Protein AF-0000000084535378 (afdb_homodimer)

Organism: NCBI:txid1434108

Nearest PDB structures (foldseek):
  8cqt-assembly1_A  TM=9.181E-01  e=1.316E-16  Bacteroides thetaiotaomicron
  5hei-assembly3_E  TM=9.404E-01  e=6.488E-15  Priestia megaterium
  3kwk-assembly1_A-2  TM=9.217E-01  e=1.694E-14  Bacteroides thetaiotaomicron VPI-5482
  3m5k-assembly1_B  TM=9.214E-01  e=1.182E-14  Parabacteroides distasonis ATCC 8503
  3of4-assembly2_C-2  TM=9.192E-01  e=1.822E-12  Idiomarina loihiensis

Radius of gyration: 19.06 Å; Cα contacts (8 Å, |Δi|>4): 695; chains: 2; bounding box: 39×54×43 Å

Structure (mmCIF, N/CA/C/O backbone):
data_AF-0000000084535378-model_v1
#
loop_
_entity.id
_entity.type
_entity.pdbx_description
1 polymer 'Nitroreductase family protein'
#
loop_
_atom_site.group_PDB
_atom_site.id
_atom_site.type_symbol
_atom_site.label_atom_id
_atom_site.label_alt_id
_atom_site.label_comp_id
_atom_site.label_asym_id
_atom_site.label_entity_id
_atom_site.label_seq_id
_atom_site.pdbx_PDB_ins_code
_atom_site.Cartn_x
_atom_site.Cartn_y
_atom_site.Cartn_z
_atom_site.occupancy
_atom_site.B_iso_or_equiv
_atom_site.auth_seq_id
_atom_site.auth_comp_id
_atom_site.auth_asym_id
_atom_site.auth_atom_id
_atom_site.pdbx_PDB_model_num
ATOM 1 N N . MET A 1 1 ? 3.012 -7.449 19.5 1 83.5 1 MET A N 1
ATOM 2 C CA . MET A 1 1 ? 1.982 -7.605 18.469 1 83.5 1 MET A CA 1
ATOM 3 C C . MET A 1 1 ? 2.607 -7.836 17.094 1 83.5 1 MET A C 1
ATOM 5 O O . MET A 1 1 ? 3.6 -7.191 16.75 1 83.5 1 MET A O 1
ATOM 9 N N . GLY A 1 2 ? 2.086 -8.914 16.406 1 93.88 2 GLY A N 1
ATOM 10 C CA . GLY A 1 2 ? 2.592 -9.195 15.07 1 93.88 2 GLY A CA 1
ATOM 11 C C . GLY A 1 2 ? 1.925 -8.359 13.992 1 93.88 2 GLY A C 1
ATOM 12 O O . GLY A 1 2 ? 1.043 -7.551 14.281 1 93.88 2 GLY A O 1
ATOM 13 N N . VAL A 1 3 ? 2.414 -8.43 12.789 1 97.31 3 VAL A N 1
ATOM 14 C CA . VAL A 1 3 ? 1.906 -7.676 11.648 1 97.31 3 VAL A CA 1
ATOM 15 C C . VAL A 1 3 ? 0.412 -7.941 11.484 1 97.31 3 VAL A C 1
ATOM 17 O O . VAL A 1 3 ? -0.372 -7.008 11.297 1 97.31 3 VAL A O 1
ATOM 20 N N . PHE A 1 4 ? -0.001 -9.148 11.609 1 97.75 4 PHE A N 1
ATOM 21 C CA . PHE A 1 4 ? -1.399 -9.508 11.398 1 97.75 4 PHE A CA 1
ATOM 22 C C . PHE A 1 4 ? -2.291 -8.828 12.438 1 97.75 4 PHE A C 1
ATOM 24 O O . PHE A 1 4 ? -3.389 -8.375 12.117 1 97.75 4 PHE A O 1
ATOM 31 N N . ASP A 1 5 ? -1.861 -8.836 13.695 1 97.94 5 ASP A N 1
ATOM 32 C CA . ASP A 1 5 ? -2.617 -8.148 14.734 1 97.94 5 ASP A CA 1
ATOM 33 C C . ASP A 1 5 ? -2.777 -6.664 14.414 1 97.94 5 ASP A C 1
ATOM 35 O O . ASP A 1 5 ? -3.838 -6.082 14.648 1 97.94 5 ASP A O 1
ATOM 39 N N . ILE A 1 6 ? -1.679 -6.07 13.914 1 98.56 6 ILE A N 1
ATOM 40 C CA . ILE A 1 6 ? -1.69 -4.656 13.555 1 98.56 6 ILE A CA 1
ATOM 41 C C . ILE A 1 6 ? -2.693 -4.422 12.422 1 98.56 6 ILE A C 1
ATOM 43 O O . ILE A 1 6 ? -3.473 -3.469 12.469 1 98.56 6 ILE A O 1
ATOM 47 N N . ILE A 1 7 ? -2.676 -5.281 11.422 1 98.69 7 ILE A N 1
ATOM 48 C CA . ILE A 1 7 ? -3.598 -5.211 10.297 1 98.69 7 ILE A CA 1
ATOM 49 C C . ILE A 1 7 ? -5.035 -5.352 10.789 1 98.69 7 ILE A C 1
ATOM 51 O O . ILE A 1 7 ? -5.918 -4.594 10.383 1 98.69 7 ILE A O 1
ATOM 55 N N . LYS A 1 8 ? -5.266 -6.227 11.664 1 98.25 8 LYS A N 1
ATOM 56 C CA . LYS A 1 8 ? -6.594 -6.484 12.219 1 98.25 8 LYS A CA 1
ATOM 57 C C . LYS A 1 8 ? -7.102 -5.285 13.016 1 98.25 8 LYS A C 1
ATOM 59 O O . LYS A 1 8 ? -8.297 -4.996 13.008 1 98.25 8 LYS A O 1
ATOM 64 N N . ASP A 1 9 ? -6.207 -4.625 13.664 1 98.25 9 ASP A N 1
ATOM 65 C CA . ASP A 1 9 ? -6.586 -3.555 14.578 1 98.25 9 ASP A CA 1
ATOM 66 C C . ASP A 1 9 ? -6.68 -2.217 13.844 1 98.25 9 ASP A C 1
ATOM 68 O O . ASP A 1 9 ? -7.223 -1.247 14.383 1 98.25 9 ASP A O 1
ATOM 72 N N . ARG A 1 10 ? -6.133 -2.148 12.641 1 98.75 10 ARG A N 1
ATOM 73 C CA . ARG A 1 10 ? -6.176 -0.902 11.883 1 98.75 10 ARG A CA 1
ATOM 74 C C . ARG A 1 10 ? -7.613 -0.461 11.633 1 98.75 10 ARG A C 1
ATOM 76 O O . ARG A 1 10 ? -8.461 -1.274 11.266 1 98.75 10 ARG A O 1
ATOM 83 N N . ARG A 1 11 ? -7.922 0.789 11.891 1 98.81 11 ARG A N 1
ATOM 84 C CA . ARG A 1 11 ? -9.195 1.45 11.625 1 98.81 11 ARG A CA 1
ATOM 85 C C . ARG A 1 11 ? -8.984 2.805 10.961 1 98.81 11 ARG A C 1
ATOM 87 O O . ARG A 1 11 ? -7.949 3.443 11.156 1 98.81 11 ARG A O 1
ATOM 94 N N . SER A 1 12 ? -9.977 3.146 10.18 1 98.88 12 SER A N 1
ATOM 95 C CA . SER A 1 12 ? -10.008 4.555 9.805 1 98.88 12 SER A CA 1
ATOM 96 C C . SER A 1 12 ? -10.461 5.43 10.977 1 98.88 12 SER A C 1
ATOM 98 O O . SER A 1 12 ? -11.586 5.285 11.461 1 98.88 12 SER A O 1
ATOM 100 N N . ILE A 1 13 ? -9.562 6.27 11.438 1 98.94 13 ILE A N 1
ATOM 101 C CA . ILE A 1 13 ? -9.844 7.145 12.57 1 98.94 13 ILE A CA 1
ATOM 102 C C . ILE A 1 13 ? -10.211 8.539 12.062 1 98.94 13 ILE A C 1
ATOM 104 O O . ILE A 1 13 ? -9.453 9.156 11.312 1 98.94 13 ILE A O 1
ATOM 108 N N . ARG A 1 14 ? -11.328 9.086 12.531 1 98.81 14 ARG A N 1
ATOM 109 C CA . ARG A 1 14 ? -11.812 10.359 12.016 1 98.81 14 ARG A CA 1
ATOM 110 C C . ARG A 1 14 ? -12.141 11.328 13.148 1 98.81 14 ARG A C 1
ATOM 112 O O . ARG A 1 14 ? -12.812 12.336 12.938 1 98.81 14 ARG A O 1
ATOM 119 N N . THR A 1 15 ? -11.82 10.945 14.312 1 98.81 15 THR A N 1
ATOM 120 C CA . THR A 1 15 ? -11.859 11.797 15.5 1 98.81 15 THR A CA 1
ATOM 121 C C . THR A 1 15 ? -10.531 11.734 16.25 1 98.81 15 THR A C 1
ATOM 123 O O . THR A 1 15 ? -10.094 10.656 16.656 1 98.81 15 THR A O 1
ATOM 126 N N . TYR A 1 16 ? -9.945 12.891 16.438 1 98.81 16 TYR A N 1
ATOM 127 C CA . TYR A 1 16 ? -8.625 12.961 17.062 1 98.81 16 TYR A CA 1
ATOM 128 C C . TYR A 1 16 ? -8.664 13.805 18.328 1 98.81 16 TYR A C 1
ATOM 130 O O . TYR A 1 16 ? -9.492 14.711 18.453 1 98.81 16 TYR A O 1
ATOM 138 N N . LYS A 1 17 ? -7.777 13.469 19.219 1 98.62 17 LYS A N 1
ATOM 139 C CA . LYS A 1 17 ? -7.531 14.375 20.328 1 98.62 17 LYS A CA 1
ATOM 140 C C . LYS A 1 17 ? -6.879 15.672 19.859 1 98.62 17 LYS A C 1
ATOM 142 O O . LYS A 1 17 ? -6.176 15.688 18.844 1 98.62 17 LYS A O 1
ATOM 147 N N . ASP A 1 18 ? -7.117 16.703 20.672 1 97 18 ASP A N 1
ATOM 148 C CA . ASP A 1 18 ? -6.477 17.984 20.375 1 97 18 ASP A CA 1
ATOM 149 C C . ASP A 1 18 ? -5.051 18.016 20.922 1 97 18 ASP A C 1
ATOM 151 O O . ASP A 1 18 ? -4.75 18.781 21.844 1 97 18 ASP A O 1
ATOM 155 N N . GLU A 1 19 ? -4.219 17.203 20.531 1 97.19 19 GLU A N 1
ATOM 156 C CA . GLU A 1 19 ? -2.818 17.062 20.906 1 97.19 19 GLU A CA 1
ATOM 157 C C . GLU A 1 19 ? -1.954 16.688 19.703 1 97.19 19 GLU A C 1
ATOM 159 O O . GLU A 1 19 ? -2.342 15.852 18.891 1 97.19 19 GLU A O 1
ATOM 164 N N . ARG A 1 20 ? -0.825 17.375 19.656 1 97.38 20 ARG A N 1
ATOM 165 C CA . ARG A 1 20 ? 0.125 17.016 18.609 1 97.38 20 ARG A CA 1
ATOM 166 C C . ARG A 1 20 ? 0.827 15.703 18.922 1 97.38 20 ARG A C 1
ATOM 168 O O . ARG A 1 20 ? 1.086 15.398 20.094 1 97.38 20 ARG A O 1
ATOM 175 N N . ILE A 1 21 ? 1.071 14.969 17.891 1 98.5 21 ILE A N 1
ATOM 176 C CA . ILE A 1 21 ? 1.854 13.766 18.156 1 98.5 21 ILE A CA 1
ATOM 177 C C . ILE A 1 21 ? 3.314 14.141 18.391 1 98.5 21 ILE A C 1
ATOM 179 O O . ILE A 1 21 ? 3.795 15.148 17.875 1 98.5 21 ILE A O 1
ATOM 183 N N . PRO A 1 22 ? 4.059 13.383 19.172 1 98.19 22 PRO A N 1
ATOM 184 C CA . PRO A 1 22 ? 5.488 13.641 19.359 1 98.19 22 PRO A CA 1
ATOM 185 C C . PRO A 1 22 ? 6.281 13.594 18.062 1 98.19 22 PRO A C 1
ATOM 187 O O . PRO A 1 22 ? 6.004 12.766 17.188 1 98.19 22 PRO A O 1
ATOM 190 N N . LYS A 1 23 ? 7.258 14.453 18.016 1 98 23 LYS A N 1
ATOM 191 C CA . LYS A 1 23 ? 8.07 14.578 16.797 1 98 23 LYS A CA 1
ATOM 192 C C . LYS A 1 23 ? 8.773 13.258 16.484 1 98 23 LYS A C 1
ATOM 194 O O . LYS A 1 23 ? 8.93 12.906 15.312 1 98 23 LYS A O 1
ATOM 199 N N . ASP A 1 24 ? 9.227 12.609 17.453 1 98.44 24 ASP A N 1
ATOM 200 C CA . ASP A 1 24 ? 9.945 11.352 17.234 1 98.44 24 ASP A CA 1
ATOM 201 C C . ASP A 1 24 ? 9.023 10.289 16.641 1 98.44 24 ASP A C 1
ATOM 203 O O . ASP A 1 24 ? 9.469 9.453 15.859 1 98.44 24 ASP A O 1
ATOM 207 N N . LYS A 1 25 ? 7.719 10.289 17.047 1 98.62 25 LYS A N 1
ATOM 208 C CA . LYS A 1 25 ? 6.762 9.359 16.453 1 98.62 25 LYS A CA 1
ATOM 209 C C . LYS A 1 25 ? 6.516 9.695 14.977 1 98.62 25 LYS A C 1
ATOM 211 O O . LYS A 1 25 ? 6.469 8.797 14.133 1 98.62 25 LYS A O 1
ATOM 216 N N . LEU A 1 26 ? 6.375 10.977 14.695 1 98.88 26 LEU A N 1
ATOM 217 C CA . LEU A 1 26 ? 6.195 11.398 13.305 1 98.88 26 LEU A CA 1
ATOM 218 C C . LEU A 1 26 ? 7.391 10.977 12.453 1 98.88 26 LEU A C 1
ATOM 220 O O . LEU A 1 26 ? 7.219 10.492 11.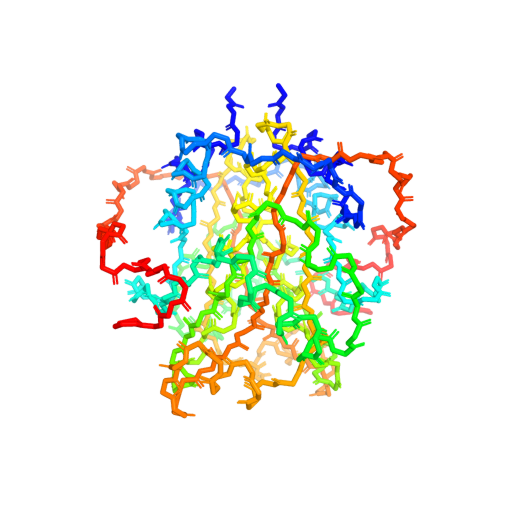336 1 98.88 26 LEU A O 1
ATOM 224 N N . GLU A 1 27 ? 8.562 11.164 12.969 1 98.69 27 GLU A N 1
ATOM 225 C CA . GLU A 1 27 ? 9.766 10.789 12.242 1 98.69 27 GLU A CA 1
ATOM 226 C C . GLU A 1 27 ? 9.805 9.289 11.977 1 98.69 27 GLU A C 1
ATOM 228 O O . GLU A 1 27 ? 10.227 8.852 10.898 1 98.69 27 GLU A O 1
ATOM 233 N N . LYS A 1 28 ? 9.414 8.531 12.938 1 98.69 28 LYS A N 1
ATOM 234 C CA . LYS A 1 28 ? 9.375 7.078 12.766 1 98.69 28 LYS A CA 1
ATOM 235 C C . LYS A 1 28 ? 8.383 6.684 11.672 1 98.69 28 LYS A C 1
ATOM 237 O O . LYS A 1 28 ? 8.641 5.754 10.906 1 98.69 28 LYS A O 1
ATOM 242 N N . LEU A 1 29 ? 7.246 7.359 11.633 1 98.94 29 LEU A N 1
ATOM 243 C CA . LEU A 1 29 ? 6.277 7.117 10.57 1 98.94 29 LEU A CA 1
ATOM 244 C C . LEU A 1 29 ? 6.887 7.406 9.203 1 98.94 29 LEU A C 1
ATOM 246 O O . LEU A 1 29 ? 6.734 6.609 8.273 1 98.94 29 LEU A O 1
ATOM 250 N N . LEU A 1 30 ? 7.578 8.516 9.086 1 98.94 30 LEU A N 1
ATOM 251 C CA . LEU A 1 30 ? 8.18 8.922 7.82 1 98.94 30 LEU A CA 1
ATOM 252 C C . LEU A 1 30 ? 9.32 7.98 7.438 1 98.94 30 LEU A C 1
ATOM 254 O O . LEU A 1 30 ? 9.523 7.695 6.254 1 98.94 30 LEU A O 1
ATOM 258 N N . GLU A 1 31 ? 10.031 7.5 8.438 1 98.88 31 GLU A N 1
ATOM 259 C CA . GLU A 1 31 ? 11.062 6.496 8.188 1 98.88 31 GLU A CA 1
ATOM 260 C C . GLU A 1 31 ? 10.461 5.203 7.648 1 98.88 31 GLU A C 1
ATOM 262 O O . GLU A 1 31 ? 11.055 4.543 6.797 1 98.88 31 GLU A O 1
ATOM 267 N N . ALA A 1 32 ? 9.32 4.82 8.18 1 98.94 32 ALA A N 1
ATOM 268 C CA . ALA A 1 32 ? 8.633 3.641 7.664 1 98.94 32 ALA A CA 1
ATOM 269 C C . ALA A 1 32 ? 8.297 3.797 6.184 1 98.94 32 ALA A C 1
ATOM 271 O O . ALA A 1 32 ? 8.5 2.869 5.395 1 98.94 32 ALA A O 1
ATOM 272 N N . ALA A 1 33 ? 7.832 4.961 5.793 1 98.94 33 ALA A N 1
ATOM 273 C CA . ALA A 1 33 ? 7.539 5.238 4.387 1 98.94 33 ALA A CA 1
ATOM 274 C C . ALA A 1 33 ? 8.812 5.203 3.547 1 98.94 33 ALA A C 1
ATOM 276 O O . ALA A 1 33 ? 8.812 4.676 2.434 1 98.94 33 ALA A O 1
ATOM 277 N N . ARG A 1 34 ? 9.875 5.762 4.078 1 98.94 34 ARG A N 1
ATOM 278 C CA . ARG A 1 34 ? 11.156 5.879 3.391 1 98.94 34 ARG A CA 1
ATOM 279 C C . ARG A 1 34 ? 11.68 4.504 2.984 1 98.94 34 ARG A C 1
ATOM 281 O O . ARG A 1 34 ? 12.344 4.371 1.953 1 98.94 34 ARG A O 1
ATOM 288 N N . LEU A 1 35 ? 11.32 3.504 3.697 1 98.88 35 LEU A N 1
ATOM 289 C CA . LEU A 1 35 ? 11.891 2.174 3.52 1 98.88 35 LEU A CA 1
ATOM 290 C C . LEU A 1 35 ? 11.039 1.339 2.572 1 98.88 35 LEU A C 1
ATOM 292 O O . LEU A 1 35 ? 11.375 0.191 2.273 1 98.88 35 LEU A O 1
ATOM 296 N N . ALA A 1 36 ? 9.938 1.914 2.057 1 98.94 36 ALA A N 1
ATOM 297 C CA . ALA A 1 36 ? 9.023 1.189 1.179 1 98.94 36 ALA A CA 1
ATOM 298 C C . ALA A 1 36 ? 9.711 0.796 -0.125 1 98.94 36 ALA A C 1
ATOM 300 O O . ALA A 1 36 ? 10.609 1.497 -0.596 1 98.94 36 ALA A O 1
ATOM 301 N N . PRO A 1 37 ? 9.344 -0.361 -0.691 1 98.88 37 PRO A N 1
ATOM 302 C CA . PRO A 1 37 ? 9.789 -0.655 -2.055 1 98.88 37 PRO A CA 1
ATOM 303 C C . PRO A 1 37 ? 9.141 0.256 -3.096 1 98.88 37 PRO A C 1
ATOM 305 O O . PRO A 1 37 ? 8.094 0.856 -2.832 1 98.88 37 PRO A O 1
ATOM 308 N N . SER A 1 38 ? 9.828 0.416 -4.195 1 98.75 38 SER A N 1
ATOM 309 C CA . SER A 1 38 ? 9.305 1.135 -5.355 1 98.75 38 SER A CA 1
ATOM 310 C C . SER A 1 38 ? 9.828 0.533 -6.656 1 98.75 38 SER A C 1
ATOM 312 O O . SER A 1 38 ? 10.844 -0.165 -6.66 1 98.75 38 SER A O 1
ATOM 314 N N . ALA A 1 39 ? 9.008 0.729 -7.668 1 98.56 39 ALA A N 1
ATOM 315 C CA . ALA A 1 39 ? 9.414 0.246 -8.984 1 98.56 39 ALA A CA 1
ATOM 316 C C . ALA A 1 39 ? 10.82 0.736 -9.336 1 98.56 39 ALA A C 1
ATOM 318 O O . ALA A 1 39 ? 11.094 1.938 -9.289 1 98.56 39 ALA A O 1
ATOM 319 N N . ALA A 1 40 ? 11.711 -0.273 -9.578 1 97.88 40 ALA A N 1
ATOM 320 C CA . ALA A 1 40 ? 13.094 -0.006 -9.969 1 97.88 40 ALA A CA 1
ATOM 321 C C . ALA A 1 40 ? 13.812 0.813 -8.898 1 97.88 40 ALA A C 1
ATOM 323 O O . ALA A 1 40 ? 14.805 1.49 -9.188 1 97.88 40 ALA A O 1
ATOM 324 N N . ASN A 1 41 ? 13.281 0.881 -7.73 1 98.38 41 ASN A N 1
ATOM 325 C CA . ASN A 1 41 ? 13.812 1.636 -6.605 1 98.38 41 ASN A CA 1
ATOM 326 C C . ASN A 1 41 ? 13.945 3.119 -6.938 1 98.38 41 ASN A C 1
ATOM 328 O O . ASN A 1 41 ? 14.875 3.783 -6.473 1 98.38 41 ASN A O 1
ATOM 332 N N . ARG A 1 42 ? 12.992 3.578 -7.695 1 98.5 42 ARG A N 1
ATOM 333 C CA . ARG A 1 42 ? 13.062 4.973 -8.109 1 98.5 42 ARG A CA 1
ATOM 334 C C . ARG A 1 42 ? 12.688 5.906 -6.961 1 98.5 42 ARG A C 1
ATOM 336 O O . ARG A 1 42 ? 13.047 7.086 -6.973 1 98.5 42 ARG A O 1
ATOM 343 N N . GLN A 1 43 ? 11.914 5.32 -6.062 1 98.75 43 GLN A N 1
ATOM 344 C CA . GLN A 1 43 ? 11.5 6.133 -4.926 1 98.75 43 GLN A CA 1
ATOM 345 C C . GLN A 1 43 ? 10.859 7.438 -5.391 1 98.75 43 GLN A C 1
ATOM 347 O O . GLN A 1 43 ? 11.242 8.523 -4.941 1 98.75 43 GLN A O 1
ATOM 352 N N . ASN A 1 44 ? 9.859 7.184 -6.344 1 98.44 44 ASN A N 1
ATOM 353 C CA . ASN A 1 44 ? 9.117 8.281 -6.957 1 98.44 44 ASN A CA 1
ATOM 354 C C . ASN A 1 44 ? 8.062 8.844 -6.008 1 98.44 44 ASN A C 1
ATOM 356 O O . ASN A 1 44 ? 6.863 8.625 -6.207 1 98.44 44 ASN A O 1
ATOM 360 N N . TRP A 1 45 ? 8.602 9.633 -4.984 1 98.62 45 TRP A N 1
ATOM 361 C CA . TRP A 1 45 ? 7.66 10.172 -4.008 1 98.62 45 TRP A CA 1
ATOM 362 C C . TRP A 1 45 ? 8.234 11.398 -3.314 1 98.62 45 TRP A C 1
ATOM 364 O O . TRP A 1 45 ? 9.453 11.531 -3.178 1 98.62 45 TRP A O 1
ATOM 374 N N . LYS A 1 46 ? 7.422 12.258 -3.004 1 98.81 46 LYS A N 1
ATOM 375 C CA . LYS A 1 46 ? 7.598 13.344 -2.051 1 98.81 46 LYS A CA 1
ATOM 376 C C . LYS A 1 46 ? 6.438 13.406 -1.062 1 98.81 46 LYS A C 1
ATOM 378 O O . LYS A 1 46 ? 5.277 13.234 -1.445 1 98.81 46 LYS A O 1
ATOM 383 N N . PHE A 1 47 ? 6.773 13.594 0.187 1 98.94 47 PHE A N 1
ATOM 384 C CA . PHE A 1 47 ? 5.762 13.719 1.228 1 98.94 47 PHE A CA 1
ATOM 385 C C . PHE A 1 47 ? 5.746 15.133 1.8 1 98.94 47 PHE A C 1
ATOM 387 O O . PHE A 1 47 ? 6.777 15.641 2.24 1 98.94 47 PHE A O 1
ATOM 394 N N . ILE A 1 48 ? 4.637 15.742 1.787 1 98.94 48 ILE A N 1
ATOM 395 C CA . ILE A 1 48 ? 4.473 17.016 2.475 1 98.94 48 ILE A CA 1
ATOM 396 C C . ILE A 1 48 ? 3.709 16.812 3.779 1 98.94 48 ILE A C 1
ATOM 398 O O . ILE A 1 48 ? 2.559 16.359 3.77 1 98.94 48 ILE A O 1
ATOM 402 N N . VAL A 1 49 ? 4.34 17.094 4.852 1 98.94 49 VAL A N 1
ATOM 403 C CA . VAL A 1 49 ? 3.723 17.031 6.172 1 98.94 49 VAL A CA 1
ATOM 404 C C . VAL A 1 49 ? 3.15 18.406 6.535 1 98.94 49 VAL A C 1
ATOM 406 O O . VAL A 1 49 ? 3.891 19.391 6.633 1 98.94 49 VAL A O 1
ATOM 409 N N . VAL A 1 50 ? 1.86 18.453 6.738 1 98.94 50 VAL A N 1
ATOM 410 C CA . VAL A 1 50 ? 1.197 19.703 7.082 1 98.94 50 VAL A CA 1
ATOM 411 C C . VAL A 1 50 ? 0.86 19.719 8.57 1 98.94 50 VAL A C 1
ATOM 413 O O . VAL A 1 50 ? 0.069 18.906 9.047 1 98.94 50 VAL A O 1
ATOM 416 N N . GLU A 1 51 ? 1.413 20.656 9.281 1 98.31 51 GLU A N 1
ATOM 417 C CA . GLU A 1 51 ? 1.171 20.797 10.711 1 98.31 51 GLU A CA 1
ATOM 418 C C . GLU A 1 51 ? 0.649 22.188 11.055 1 98.31 51 GLU A C 1
ATOM 420 O O . GLU A 1 51 ? 0.106 22.406 12.141 1 98.31 51 GLU A O 1
ATOM 425 N N . ASN A 1 52 ? 0.848 23.078 10.07 1 98 52 ASN A N 1
ATOM 426 C CA . ASN A 1 52 ? 0.341 24.438 10.266 1 98 52 ASN A CA 1
ATOM 427 C C . ASN A 1 52 ? -1.182 24.453 10.359 1 98 52 ASN A C 1
ATOM 429 O O . ASN A 1 52 ? -1.869 24.016 9.43 1 98 52 ASN A O 1
ATOM 433 N N . GLU A 1 53 ? -1.718 25.047 11.43 1 97.25 53 GLU A N 1
ATOM 434 C CA . GLU A 1 53 ? -3.15 25 11.711 1 97.25 53 GLU A CA 1
ATOM 435 C C . GLU A 1 53 ? -3.949 25.719 10.633 1 97.25 53 GLU A C 1
ATOM 437 O O . GLU A 1 53 ? -5.031 25.266 10.25 1 97.25 53 GLU A O 1
ATOM 442 N N . GLU A 1 54 ? -3.473 26.781 10.188 1 97.25 54 GLU A N 1
ATOM 443 C CA . GLU A 1 54 ? -4.184 27.531 9.156 1 97.25 54 GLU A CA 1
ATOM 444 C C . GLU A 1 54 ? -4.238 26.766 7.844 1 97.25 54 GLU A C 1
ATOM 446 O O . GLU A 1 54 ? -5.27 26.75 7.168 1 97.25 54 GLU A O 1
ATOM 451 N N . VAL A 1 55 ? -3.133 26.156 7.453 1 98.12 55 VAL A N 1
ATOM 452 C CA . VAL A 1 55 ? -3.078 25.375 6.227 1 98.12 55 VAL A CA 1
ATOM 453 C C . VAL A 1 55 ? -4.004 24.156 6.348 1 98.12 55 VAL A C 1
ATOM 455 O O . VAL A 1 55 ? -4.727 23.828 5.41 1 98.12 55 VAL A O 1
ATOM 458 N N . LYS A 1 56 ? -4.008 23.5 7.504 1 98.19 56 LYS A N 1
ATOM 459 C CA . LYS A 1 56 ? -4.895 22.359 7.727 1 98.19 56 LYS A CA 1
ATOM 460 C C . LYS A 1 56 ? -6.355 22.766 7.559 1 98.19 56 LYS A C 1
ATOM 462 O O . LYS A 1 56 ? -7.141 22.031 6.953 1 98.19 56 LYS A O 1
ATOM 467 N N . LYS A 1 57 ? -6.688 23.875 8.055 1 97.25 57 LYS A N 1
ATOM 468 C CA . LYS A 1 57 ? -8.055 24.375 7.922 1 97.25 57 LYS A CA 1
ATOM 469 C C . LYS A 1 57 ? -8.422 24.578 6.457 1 97.25 57 LYS A C 1
ATOM 471 O O . LYS A 1 57 ? -9.539 24.266 6.039 1 97.25 57 LYS A O 1
ATOM 476 N N . GLN A 1 58 ? -7.523 25.141 5.707 1 98.12 58 GLN A N 1
ATOM 477 C CA . GLN A 1 58 ? -7.762 25.344 4.285 1 98.12 58 GLN A CA 1
ATOM 478 C C . GLN A 1 58 ? -7.891 24.016 3.543 1 98.12 58 GLN A C 1
ATOM 480 O O . GLN A 1 58 ? -8.664 23.906 2.586 1 98.12 58 GLN A O 1
ATOM 485 N N . LEU A 1 59 ? -7.16 23.047 3.982 1 98.75 59 LEU A N 1
ATOM 486 C CA . LEU A 1 59 ? -7.227 21.734 3.357 1 98.75 59 LEU A CA 1
ATOM 487 C C . LEU A 1 59 ? -8.594 21.094 3.59 1 98.75 59 LEU A C 1
ATOM 489 O O . LEU A 1 59 ? -9.047 20.281 2.781 1 98.75 59 LEU A O 1
ATOM 493 N N . VAL A 1 60 ? -9.242 21.453 4.727 1 98.75 60 VAL A N 1
ATOM 494 C CA . VAL A 1 60 ? -10.586 20.938 4.973 1 98.75 60 VAL A CA 1
ATOM 495 C C . VAL A 1 60 ? -11.492 21.266 3.785 1 98.75 60 VAL A C 1
ATOM 497 O O . VAL A 1 60 ? -12.203 20.391 3.279 1 98.75 60 VAL A O 1
ATOM 500 N N . ALA A 1 61 ? -11.398 22.469 3.305 1 98.06 61 ALA A N 1
ATOM 501 C CA . ALA A 1 61 ? -12.203 22.891 2.168 1 98.06 61 ALA A CA 1
ATOM 502 C C . ALA A 1 61 ? -11.844 22.109 0.91 1 98.06 61 ALA A C 1
ATOM 504 O O . ALA A 1 61 ? -12.719 21.719 0.131 1 98.06 61 ALA A O 1
ATOM 505 N N . ALA A 1 62 ? -10.57 21.875 0.712 1 98.62 62 ALA A N 1
ATOM 506 C CA . ALA A 1 62 ? -10.094 21.156 -0.463 1 98.62 62 ALA A CA 1
ATOM 507 C C . ALA A 1 62 ? -10.469 19.672 -0.396 1 98.62 62 ALA A C 1
ATOM 509 O O . ALA A 1 62 ? -10.508 18.984 -1.42 1 98.62 62 ALA A O 1
ATOM 510 N N . CYS A 1 63 ? -10.688 19.172 0.822 1 98.69 63 CYS A N 1
ATOM 511 C CA . CYS A 1 63 ? -11.047 17.766 1.035 1 98.69 63 CYS A CA 1
ATOM 512 C C . CYS A 1 63 ? -12.555 17.594 1.115 1 98.69 63 CYS A C 1
ATOM 514 O O . CYS A 1 63 ? -13.062 16.891 1.996 1 98.69 63 CYS A O 1
ATOM 516 N N . ASN A 1 64 ? -13.227 18.266 0.288 1 97.88 64 ASN A N 1
ATOM 517 C CA . ASN A 1 64 ? -14.68 18.188 0.193 1 97.88 64 ASN A CA 1
ATOM 518 C C . ASN A 1 64 ? -15.352 18.562 1.514 1 97.88 64 ASN A C 1
ATOM 520 O O . ASN A 1 64 ? -16.328 17.938 1.916 1 97.88 64 ASN A O 1
ATOM 524 N N . ASN A 1 65 ? -14.766 19.375 2.258 1 97.75 65 ASN A N 1
ATOM 525 C CA . ASN A 1 65 ? -15.289 19.938 3.494 1 97.75 65 ASN A CA 1
ATOM 526 C C . ASN A 1 65 ? -15.469 18.875 4.57 1 97.75 65 ASN A C 1
ATOM 528 O O . ASN A 1 65 ? -16.438 18.922 5.34 1 97.75 65 ASN A O 1
ATOM 532 N N . GLN A 1 66 ? -14.625 17.906 4.566 1 98.12 66 GLN A N 1
ATOM 533 C CA . GLN A 1 66 ? -14.586 16.938 5.668 1 98.12 66 GLN A CA 1
ATOM 534 C C . GLN A 1 66 ? -13.945 17.547 6.91 1 98.12 66 GLN A C 1
ATOM 536 O O . GLN A 1 66 ? -12.719 17.688 6.977 1 98.12 66 GLN A O 1
ATOM 541 N N . PRO A 1 67 ? -14.656 17.875 7.949 1 97.25 67 PRO A N 1
ATOM 542 C CA . PRO A 1 67 ? -14.133 18.688 9.047 1 97.25 67 PRO A CA 1
ATOM 543 C C . PRO A 1 67 ? -13.055 17.969 9.852 1 97.25 67 PRO A C 1
ATOM 545 O O . PRO A 1 67 ? -12.117 18.609 10.344 1 97.25 67 PRO A O 1
ATOM 548 N N . PHE A 1 68 ? -13.188 16.641 9.945 1 98 68 PHE A N 1
ATOM 549 C CA . PHE A 1 68 ? -12.266 15.922 10.82 1 98 68 PHE A CA 1
ATOM 550 C C . PHE A 1 68 ? -10.844 16 10.289 1 98 68 PHE A C 1
ATOM 552 O O . PHE A 1 68 ? -9.883 15.836 11.039 1 98 68 PHE A O 1
ATOM 559 N N . VAL A 1 69 ? -10.672 16.266 8.953 1 98.56 69 VAL A N 1
ATOM 560 C CA . VAL A 1 69 ? -9.344 16.359 8.344 1 98.56 69 VAL A CA 1
ATOM 561 C C . VAL A 1 69 ? -8.516 17.422 9.07 1 98.56 69 VAL A C 1
ATOM 563 O O . VAL A 1 69 ? -7.332 17.219 9.336 1 98.56 69 VAL A O 1
ATOM 566 N N . GLY A 1 70 ? -9.172 18.469 9.508 1 97.62 70 GLY A N 1
ATOM 567 C CA . GLY A 1 70 ? -8.484 19.578 10.141 1 97.62 70 GLY A CA 1
ATOM 568 C C . GLY A 1 70 ? -8.164 19.328 11.602 1 97.62 70 GLY A C 1
ATOM 569 O O . GLY A 1 70 ? -7.375 20.062 12.203 1 97.62 70 GLY A O 1
ATOM 570 N N . THR A 1 71 ? -8.695 18.266 12.219 1 97.81 71 THR A N 1
ATOM 571 C CA . THR A 1 71 ? -8.516 18 13.641 1 97.81 71 THR A CA 1
ATOM 572 C C . THR A 1 71 ? -7.309 17.094 13.867 1 97.81 71 THR A C 1
ATOM 574 O O . THR A 1 71 ? -6.836 16.953 15 1 97.81 71 THR A O 1
ATOM 577 N N . ALA A 1 72 ? -6.801 16.516 12.812 1 98.69 72 ALA A N 1
ATOM 578 C CA . ALA A 1 72 ? -5.637 15.641 12.922 1 98.69 72 ALA A CA 1
ATOM 579 C C . ALA A 1 72 ? -4.398 16.422 13.344 1 98.69 72 ALA A C 1
ATOM 581 O O . ALA A 1 72 ? -4.305 17.641 13.102 1 98.69 72 ALA A O 1
ATOM 582 N N . SER A 1 73 ? -3.492 15.773 14.039 1 98.81 73 SER A N 1
ATOM 583 C CA . SER A 1 73 ? -2.221 16.406 14.383 1 98.81 73 SER A CA 1
ATOM 584 C C . SER A 1 73 ? -1.47 16.859 13.133 1 98.81 73 SER A C 1
ATOM 586 O O . SER A 1 73 ? -0.923 17.953 13.094 1 98.81 73 SER A O 1
ATOM 588 N N . SER A 1 74 ? -1.418 16 12.094 1 98.81 74 SER A N 1
ATOM 589 C CA . SER A 1 74 ? -0.769 16.297 10.82 1 98.81 74 SER A CA 1
ATOM 590 C C . SER A 1 74 ? -1.541 15.688 9.648 1 98.81 74 SER A C 1
ATOM 592 O O . SER A 1 74 ? -2.297 14.727 9.828 1 98.81 74 SER A O 1
ATOM 594 N N . ILE A 1 75 ? -1.422 16.281 8.523 1 98.94 75 ILE A N 1
ATOM 595 C CA . ILE A 1 75 ? -1.867 15.727 7.242 1 98.94 75 ILE A CA 1
ATOM 596 C C . ILE A 1 75 ? -0.66 15.461 6.348 1 98.94 75 ILE A C 1
ATOM 598 O O . ILE A 1 75 ? 0.202 16.328 6.184 1 98.94 75 ILE A O 1
ATOM 602 N N . ILE A 1 76 ? -0.542 14.281 5.828 1 99 76 ILE A N 1
ATOM 603 C CA . ILE A 1 76 ? 0.563 13.922 4.945 1 99 76 ILE A CA 1
ATOM 604 C C . ILE A 1 76 ? 0.05 13.766 3.516 1 99 76 ILE A C 1
ATOM 606 O O . ILE A 1 76 ? -0.844 12.961 3.254 1 99 76 ILE A O 1
ATOM 610 N N . ALA A 1 77 ? 0.554 14.539 2.611 1 99 77 ALA A N 1
ATOM 611 C CA . ALA A 1 77 ? 0.254 14.406 1.187 1 99 77 ALA A CA 1
ATOM 612 C C . ALA A 1 77 ? 1.31 13.562 0.479 1 99 77 ALA A C 1
ATOM 614 O O . ALA A 1 77 ? 2.508 13.836 0.59 1 99 77 ALA A O 1
ATOM 615 N N . GLY A 1 78 ? 0.931 12.531 -0.181 1 98.94 78 GLY A N 1
ATOM 616 C CA . GLY A 1 78 ? 1.822 11.742 -1.02 1 98.94 78 GLY A CA 1
ATOM 617 C C . GLY A 1 78 ? 1.829 12.195 -2.469 1 98.94 78 GLY A C 1
ATOM 618 O O . GLY A 1 78 ? 0.819 12.078 -3.164 1 98.94 78 GLY A O 1
ATOM 619 N N . ILE A 1 79 ? 2.994 12.648 -2.934 1 98.94 79 ILE A N 1
ATOM 620 C CA . ILE A 1 79 ? 3.121 13.266 -4.25 1 98.94 79 ILE A CA 1
ATOM 621 C C . ILE A 1 79 ? 4.055 12.422 -5.125 1 98.94 79 ILE A C 1
ATOM 623 O O . ILE A 1 79 ? 5.102 11.969 -4.664 1 98.94 79 ILE A O 1
ATOM 627 N N . GLY A 1 80 ? 3.689 12.18 -6.332 1 98.75 80 GLY A N 1
ATOM 628 C CA . GLY A 1 80 ? 4.539 11.461 -7.266 1 98.75 80 GLY A CA 1
ATOM 629 C C . GLY A 1 80 ? 4.531 12.055 -8.656 1 98.75 80 GLY A C 1
ATOM 630 O O . GLY A 1 80 ? 3.734 12.953 -8.953 1 98.75 80 GLY A O 1
ATOM 631 N N . ASP A 1 81 ? 5.488 11.672 -9.477 1 98.75 81 ASP A N 1
ATOM 632 C CA . ASP A 1 81 ? 5.52 11.969 -10.906 1 98.75 81 ASP A CA 1
ATOM 633 C C . ASP A 1 81 ? 4.637 11 -11.688 1 98.75 81 ASP A C 1
ATOM 635 O O . ASP A 1 81 ? 4.961 9.812 -11.805 1 98.75 81 ASP A O 1
ATOM 639 N N . PRO A 1 82 ? 3.547 11.523 -12.234 1 98.38 82 PRO A N 1
ATOM 640 C CA . PRO A 1 82 ? 2.59 10.633 -12.891 1 98.38 82 PRO A CA 1
ATOM 641 C C . PRO A 1 82 ? 3.121 10.055 -14.203 1 98.38 82 PRO A C 1
ATOM 643 O O . PRO A 1 82 ? 2.521 9.133 -14.766 1 98.38 82 PRO A O 1
ATOM 646 N N . SER A 1 83 ? 4.219 10.547 -14.664 1 98.38 83 SER A N 1
ATOM 647 C CA . SER A 1 83 ? 4.828 9.961 -15.859 1 98.38 83 SER A CA 1
ATOM 648 C C . SER A 1 83 ? 5.449 8.602 -15.555 1 98.38 83 SER A C 1
ATOM 650 O O . SER A 1 83 ? 5.719 7.816 -16.469 1 98.38 83 SER A O 1
ATOM 652 N N . GLN A 1 84 ? 5.645 8.336 -14.336 1 97.94 84 GLN A N 1
ATOM 653 C CA . GLN A 1 84 ? 6.102 7.02 -13.914 1 97.94 84 GLN A CA 1
ATOM 654 C C . GLN A 1 84 ? 4.926 6.078 -13.672 1 97.94 84 GLN A C 1
ATOM 656 O O . GLN A 1 84 ? 4.082 6.34 -12.812 1 97.94 84 GLN A O 1
ATOM 661 N N . LYS A 1 85 ? 4.91 5.055 -14.328 1 97.12 85 LYS A N 1
ATOM 662 C CA . LYS A 1 85 ? 3.771 4.148 -14.453 1 97.12 85 LYS A CA 1
ATOM 663 C C . LYS A 1 85 ? 3.246 3.729 -13.086 1 97.12 85 LYS A C 1
ATOM 665 O O . LYS A 1 85 ? 2.035 3.635 -12.883 1 97.12 85 LYS A O 1
ATOM 670 N N . TRP A 1 86 ? 4.137 3.537 -12.133 1 98.38 86 TRP A N 1
ATOM 671 C CA . TRP A 1 86 ? 3.752 2.871 -10.898 1 98.38 86 TRP A CA 1
ATOM 672 C C . TRP A 1 86 ? 3.631 3.875 -9.758 1 98.38 86 TRP A C 1
ATOM 674 O O . TRP A 1 86 ? 3.617 3.492 -8.586 1 98.38 86 TRP A O 1
ATOM 684 N N . HIS A 1 87 ? 3.445 5.156 -10.086 1 98.56 87 HIS A N 1
ATOM 685 C CA . HIS A 1 87 ? 3.486 6.207 -9.078 1 98.56 87 HIS A CA 1
ATOM 686 C C . HIS A 1 87 ? 2.4 6.004 -8.023 1 98.56 87 HIS A C 1
ATOM 688 O O . HIS A 1 87 ? 2.641 6.199 -6.832 1 98.56 87 HIS A O 1
ATOM 694 N N . GLN A 1 88 ? 1.232 5.52 -8.406 1 98.81 88 GLN A N 1
ATOM 695 C CA . GLN A 1 88 ? 0.148 5.336 -7.449 1 98.81 88 GLN A CA 1
ATOM 696 C C . GLN A 1 88 ? 0.413 4.141 -6.543 1 98.81 88 GLN A C 1
ATOM 698 O O . GLN A 1 88 ? 0.206 4.215 -5.328 1 98.81 88 GLN A O 1
ATOM 703 N N . VAL A 1 89 ? 0.893 3.062 -7.145 1 98.88 89 VAL A N 1
ATOM 704 C CA . VAL A 1 89 ? 1.203 1.854 -6.387 1 98.88 89 VAL A CA 1
ATOM 705 C C . VAL A 1 89 ? 2.338 2.135 -5.406 1 98.88 89 VAL A C 1
ATOM 707 O O . VAL A 1 89 ? 2.223 1.842 -4.215 1 98.88 89 VAL A O 1
ATOM 710 N N . ASP A 1 90 ? 3.406 2.775 -5.887 1 98.88 90 ASP A N 1
ATOM 711 C CA . ASP A 1 90 ? 4.566 3.076 -5.055 1 98.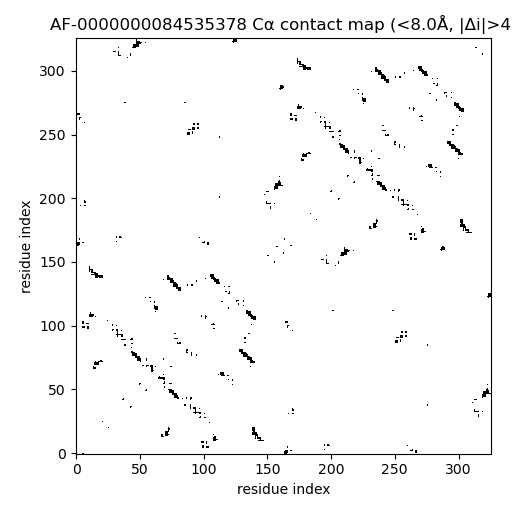88 90 ASP A CA 1
ATOM 712 C C . ASP A 1 90 ? 4.176 3.928 -3.85 1 98.88 90 ASP A C 1
ATOM 714 O O . ASP A 1 90 ? 4.582 3.639 -2.723 1 98.88 90 ASP A O 1
ATOM 718 N N . LEU A 1 91 ? 3.396 4.922 -4.086 1 98.94 91 LEU A N 1
ATOM 719 C CA . LEU A 1 91 ? 3.006 5.828 -3.01 1 98.94 91 LEU A CA 1
ATOM 720 C C . LEU A 1 91 ? 2.049 5.141 -2.041 1 98.94 91 LEU A C 1
ATOM 722 O O . LEU A 1 91 ? 2.092 5.395 -0.835 1 98.94 91 LEU A O 1
ATOM 726 N N . ALA A 1 92 ? 1.158 4.289 -2.602 1 98.94 92 ALA A N 1
ATOM 727 C CA . ALA A 1 92 ? 0.241 3.555 -1.732 1 98.94 92 ALA A CA 1
ATOM 728 C C . ALA A 1 92 ? 1.004 2.645 -0.773 1 98.94 92 ALA A C 1
ATOM 730 O O . ALA A 1 92 ? 0.666 2.557 0.409 1 98.94 92 ALA A O 1
ATOM 731 N N . ILE A 1 93 ? 2 1.974 -1.255 1 98.94 93 ILE A N 1
ATOM 732 C CA . ILE A 1 93 ? 2.836 1.12 -0.417 1 98.94 93 ILE A CA 1
ATOM 733 C C . ILE A 1 93 ? 3.465 1.95 0.7 1 98.94 93 ILE A C 1
ATOM 735 O O . ILE A 1 93 ? 3.357 1.601 1.878 1 98.94 93 ILE A O 1
ATOM 739 N N . ALA A 1 94 ? 4.066 3.041 0.314 1 98.94 94 ALA A N 1
ATOM 740 C CA . ALA A 1 94 ? 4.777 3.879 1.275 1 98.94 94 ALA A CA 1
ATOM 741 C C . ALA A 1 94 ? 3.828 4.426 2.336 1 98.94 94 ALA A C 1
ATOM 743 O O . ALA A 1 94 ? 4.137 4.398 3.529 1 98.94 94 ALA A O 1
ATOM 744 N N . LEU A 1 95 ? 2.697 4.895 1.916 1 98.94 95 LEU A N 1
ATOM 745 C CA . LEU A 1 95 ? 1.725 5.457 2.848 1 98.94 95 LEU A CA 1
ATOM 746 C C . LEU A 1 95 ? 1.139 4.367 3.742 1 98.94 95 LEU A C 1
ATOM 748 O O . LEU A 1 95 ? 0.827 4.617 4.906 1 98.94 95 LEU A O 1
ATOM 752 N N . GLU A 1 96 ? 1.021 3.188 3.219 1 98.94 96 GLU A N 1
ATOM 753 C CA . GLU A 1 96 ? 0.493 2.111 4.051 1 98.94 96 GLU A CA 1
ATOM 754 C C . GLU A 1 96 ? 1.501 1.694 5.121 1 98.94 96 GLU A C 1
ATOM 756 O O . GLU A 1 96 ? 1.117 1.259 6.207 1 98.94 96 GLU A O 1
ATOM 761 N N . HIS A 1 97 ? 2.799 1.834 4.812 1 98.94 97 HIS A N 1
ATOM 762 C CA . HIS A 1 97 ? 3.793 1.661 5.867 1 98.94 97 HIS A CA 1
ATOM 763 C C . HIS A 1 97 ? 3.529 2.609 7.031 1 98.94 97 HIS A C 1
ATOM 765 O O . HIS A 1 97 ? 3.602 2.207 8.195 1 98.94 97 HIS A O 1
ATOM 771 N N . ILE A 1 98 ? 3.191 3.838 6.727 1 99 98 ILE A N 1
ATOM 772 C CA . ILE A 1 98 ? 2.861 4.824 7.75 1 99 98 ILE A CA 1
ATOM 773 C C . ILE A 1 98 ? 1.635 4.359 8.531 1 99 98 ILE A C 1
ATOM 775 O O . ILE A 1 98 ? 1.637 4.375 9.766 1 99 98 ILE A O 1
ATOM 779 N N . VAL A 1 99 ? 0.649 3.936 7.832 1 98.94 99 VAL A N 1
ATOM 780 C CA . VAL A 1 99 ? -0.629 3.559 8.43 1 98.94 99 VAL A CA 1
ATOM 781 C C . VAL A 1 99 ? -0.418 2.436 9.438 1 98.94 99 VAL A C 1
ATOM 783 O O . VAL A 1 99 ? -0.88 2.521 10.578 1 98.94 99 VAL A O 1
ATOM 786 N N . LEU A 1 100 ? 0.293 1.418 9.055 1 98.94 100 LEU A N 1
ATOM 787 C CA . LEU A 1 100 ? 0.479 0.266 9.93 1 98.94 100 LEU A CA 1
ATOM 788 C C . LEU A 1 100 ? 1.407 0.608 11.086 1 98.94 100 LEU A C 1
ATOM 790 O O . LEU A 1 100 ? 1.183 0.169 12.219 1 98.94 100 LEU A O 1
ATOM 794 N N . GLU A 1 101 ? 2.461 1.366 10.844 1 98.81 101 GLU A N 1
ATOM 795 C CA . GLU A 1 101 ? 3.336 1.813 11.93 1 98.81 101 GLU A CA 1
ATOM 796 C C . GLU A 1 101 ? 2.58 2.689 12.922 1 98.81 101 GLU A C 1
ATOM 798 O O . GLU A 1 101 ? 2.844 2.645 14.125 1 98.81 101 GLU A O 1
ATOM 803 N N . ALA A 1 102 ? 1.653 3.502 12.43 1 98.94 102 ALA A N 1
ATOM 804 C CA . ALA A 1 102 ? 0.843 4.348 13.297 1 98.94 102 ALA A CA 1
ATOM 805 C C . ALA A 1 102 ? 0.06 3.51 14.305 1 98.94 102 ALA A C 1
ATOM 807 O O . ALA A 1 102 ? -0.005 3.848 15.484 1 98.94 102 ALA A O 1
ATOM 808 N N . VAL A 1 103 ? -0.511 2.426 13.852 1 98.75 103 VAL A N 1
ATOM 809 C CA . VAL A 1 103 ? -1.245 1.534 14.742 1 98.75 103 VAL A CA 1
ATOM 810 C C . VAL A 1 103 ? -0.323 1.047 15.859 1 98.75 103 VAL A C 1
ATOM 812 O O . VAL A 1 103 ? -0.694 1.071 17.031 1 98.75 103 VAL A O 1
ATOM 815 N N . GLU A 1 104 ? 0.881 0.63 15.461 1 98.12 104 GLU A N 1
ATOM 816 C CA . GLU A 1 104 ? 1.859 0.128 16.422 1 98.12 104 GLU A CA 1
ATOM 817 C C . GLU A 1 104 ? 2.207 1.189 17.453 1 98.12 104 GLU A C 1
ATOM 819 O O . GLU A 1 104 ? 2.432 0.872 18.625 1 98.12 104 GLU A O 1
ATOM 824 N N . LEU A 1 105 ? 2.209 2.438 17.094 1 98.38 105 LEU A N 1
ATOM 825 C CA . LEU A 1 105 ? 2.635 3.535 17.953 1 98.38 105 LEU A CA 1
ATOM 826 C C . LEU A 1 105 ? 1.454 4.105 18.719 1 98.38 105 LEU A C 1
ATOM 828 O O . LEU A 1 105 ? 1.595 5.109 19.422 1 98.38 105 LEU A O 1
ATOM 832 N N . GLY A 1 106 ? 0.266 3.531 18.531 1 98.25 106 GLY A N 1
ATOM 833 C CA . GLY A 1 106 ? -0.92 4.012 19.219 1 98.25 106 GLY A CA 1
ATOM 834 C C . GLY A 1 106 ? -1.515 5.254 18.594 1 98.25 106 GLY A C 1
ATOM 835 O O . GLY A 1 106 ? -2.203 6.031 19.25 1 98.25 106 GLY A O 1
ATOM 836 N N . LEU A 1 107 ? -1.202 5.496 17.359 1 98.88 107 LEU A N 1
ATOM 837 C CA . LEU A 1 107 ? -1.734 6.625 16.609 1 98.88 107 LEU A CA 1
ATOM 838 C C . LEU A 1 107 ? -2.842 6.168 15.664 1 98.88 107 LEU A C 1
ATOM 840 O O . LEU A 1 107 ? -3.053 4.969 15.477 1 98.88 107 LEU A O 1
ATOM 844 N N . GLY A 1 108 ? -3.631 7.133 15.133 1 98.88 108 GLY A N 1
ATOM 845 C CA . GLY A 1 108 ? -4.684 6.895 14.164 1 98.88 108 GLY A CA 1
ATOM 846 C C . GLY A 1 108 ? -4.43 7.578 12.828 1 98.88 108 GLY A C 1
ATOM 847 O O . GLY A 1 108 ? -3.738 8.594 12.773 1 98.88 108 GLY A O 1
ATOM 848 N N . THR A 1 109 ? -4.953 7.016 11.844 1 98.94 109 THR A N 1
ATOM 849 C CA . THR A 1 109 ? -4.852 7.574 10.5 1 98.94 109 THR A CA 1
ATOM 850 C C . THR A 1 109 ? -6.156 7.391 9.734 1 98.94 109 THR A C 1
ATOM 852 O O . THR A 1 109 ? -7.027 6.625 10.156 1 98.94 109 THR A O 1
ATOM 855 N N . CYS A 1 110 ? -6.281 8.102 8.656 1 98.94 110 CYS A N 1
ATOM 856 C CA . CYS A 1 110 ? -7.348 7.902 7.684 1 98.94 110 CYS A CA 1
ATOM 857 C C . CYS A 1 110 ? -6.891 8.305 6.285 1 98.94 110 CYS A C 1
ATOM 859 O O . CYS A 1 110 ? -6.336 9.383 6.094 1 98.94 110 CYS A O 1
ATOM 861 N N . TRP A 1 111 ? -7.117 7.402 5.34 1 98.94 111 TRP A N 1
ATOM 862 C CA . TRP A 1 111 ? -6.922 7.723 3.93 1 98.94 111 TRP A CA 1
ATOM 863 C C . TRP A 1 111 ? -7.957 8.734 3.451 1 98.94 111 TRP A C 1
ATOM 865 O O . TRP A 1 111 ? -9.156 8.57 3.691 1 98.94 111 TRP A O 1
ATOM 875 N N . ILE A 1 112 ? -7.473 9.789 2.811 1 98.88 112 ILE A N 1
ATOM 876 C CA . ILE A 1 112 ? -8.367 10.773 2.215 1 98.88 112 ILE A CA 1
ATOM 877 C C . ILE A 1 112 ? -8.203 10.766 0.695 1 98.88 112 ILE A C 1
ATOM 879 O O . ILE A 1 112 ? -7.18 11.203 0.17 1 98.88 112 ILE A O 1
ATOM 883 N N . GLY A 1 113 ? -9.195 10.219 0.025 1 98.38 113 GLY A N 1
ATOM 884 C CA . GLY A 1 113 ? -9.234 10.219 -1.429 1 98.38 113 GLY A CA 1
ATOM 885 C C . GLY A 1 113 ? -10.164 11.273 -1.999 1 98.38 113 GLY A C 1
ATOM 886 O O . GLY A 1 113 ? -10.078 11.609 -3.184 1 98.38 113 GLY A O 1
ATOM 887 N N . ALA A 1 114 ? -11.039 11.766 -1.155 1 97.88 114 ALA A N 1
ATOM 888 C CA . ALA A 1 114 ? -12.008 12.789 -1.571 1 97.88 114 ALA A CA 1
ATOM 889 C C . ALA A 1 114 ? -11.438 14.188 -1.388 1 97.88 114 ALA A C 1
ATOM 891 O O . ALA A 1 114 ? -11.617 14.805 -0.337 1 97.88 114 ALA A O 1
ATOM 892 N N . PHE A 1 115 ? -10.742 14.672 -2.387 1 98.62 115 PHE A N 1
ATOM 893 C CA . PHE A 1 115 ? -10.18 16.016 -2.363 1 98.62 115 PHE A CA 1
ATOM 894 C C . PHE A 1 115 ? -10.094 16.594 -3.771 1 98.62 115 PHE A C 1
ATOM 896 O O . PHE A 1 115 ? -10.062 15.844 -4.754 1 98.62 115 PHE A O 1
ATOM 903 N N . ASP A 1 116 ? -10.125 17.906 -3.873 1 98.62 116 ASP A N 1
ATOM 904 C CA . ASP A 1 116 ? -9.836 18.641 -5.102 1 98.62 116 ASP A CA 1
ATOM 905 C C . ASP A 1 116 ? -8.328 18.797 -5.297 1 98.62 116 ASP A C 1
ATOM 907 O O . ASP A 1 116 ? -7.695 19.625 -4.641 1 98.62 116 ASP A O 1
ATOM 911 N N . GLU A 1 117 ? -7.785 18.047 -6.219 1 98.69 117 GLU A N 1
ATOM 912 C CA . GLU A 1 117 ? -6.336 17.984 -6.383 1 98.69 117 GLU A CA 1
ATOM 913 C C . GLU A 1 117 ? -5.758 19.359 -6.73 1 98.69 117 GLU A C 1
ATOM 915 O O . GLU A 1 117 ? -4.691 19.734 -6.234 1 98.69 117 GLU A O 1
ATOM 920 N N . ASP A 1 118 ? -6.418 20.094 -7.605 1 98.62 118 ASP A N 1
ATOM 921 C CA . ASP A 1 118 ? -5.918 21.406 -8.008 1 98.62 118 ASP A CA 1
ATOM 922 C C . ASP A 1 118 ? -5.848 22.344 -6.809 1 98.62 118 ASP A C 1
ATOM 924 O O . ASP A 1 118 ? -4.887 23.109 -6.668 1 98.62 118 ASP A O 1
ATOM 928 N N . GLU A 1 119 ? -6.824 22.297 -5.961 1 98.69 119 GLU A N 1
ATOM 929 C CA . GLU A 1 119 ? -6.824 23.141 -4.773 1 98.69 119 GLU A CA 1
ATOM 930 C C . GLU A 1 119 ? -5.707 22.75 -3.812 1 98.69 119 GLU A C 1
ATOM 932 O O . GLU A 1 119 ? -5.035 23.609 -3.242 1 98.69 119 GLU A O 1
ATOM 937 N N . VAL A 1 120 ? -5.484 21.438 -3.656 1 98.94 120 VAL A N 1
ATOM 938 C CA . VAL A 1 120 ? -4.414 20.953 -2.789 1 98.94 120 VAL A CA 1
ATOM 939 C C . VAL A 1 120 ? -3.062 21.406 -3.34 1 98.94 120 VAL A C 1
ATOM 941 O O . VAL A 1 120 ? -2.205 21.875 -2.592 1 98.94 120 VAL A O 1
ATOM 944 N N . LYS A 1 121 ? -2.873 21.266 -4.68 1 98.88 121 LYS A N 1
ATOM 945 C CA . LYS A 1 121 ? -1.617 21.672 -5.309 1 98.88 121 LYS A CA 1
ATOM 946 C C . LYS A 1 121 ? -1.349 23.156 -5.102 1 98.88 121 LYS A C 1
ATOM 948 O O . LYS A 1 121 ? -0.223 23.547 -4.789 1 98.88 121 LYS A O 1
ATOM 953 N N . LYS A 1 122 ? -2.379 23.891 -5.254 1 98.56 122 LYS A N 1
ATOM 954 C CA . LYS A 1 122 ? -2.242 25.344 -5.062 1 98.56 122 LYS A CA 1
ATOM 955 C C . LYS A 1 122 ? -1.864 25.672 -3.623 1 98.56 122 LYS A C 1
ATOM 957 O O . LYS A 1 122 ? -0.913 26.422 -3.381 1 98.56 122 LYS A O 1
ATOM 962 N N . LEU A 1 123 ? -2.533 25.109 -2.674 1 98.62 123 LEU A N 1
ATOM 963 C CA . LEU A 1 123 ? -2.348 25.391 -1.256 1 98.62 123 LEU A CA 1
ATOM 964 C C . LEU A 1 123 ? -0.949 25 -0.797 1 98.62 123 LEU A C 1
ATOM 966 O O . LEU A 1 123 ? -0.32 25.719 -0.014 1 98.62 123 LEU A O 1
ATOM 970 N N . LEU A 1 124 ? -0.463 23.875 -1.352 1 98.88 124 LEU A N 1
ATOM 971 C CA . LEU A 1 124 ? 0.799 23.328 -0.867 1 98.88 124 LEU A CA 1
ATOM 972 C C . LEU A 1 124 ? 1.933 23.625 -1.842 1 98.88 124 LEU A C 1
ATOM 974 O O . LEU A 1 124 ? 3.045 23.109 -1.683 1 98.88 124 LEU A O 1
ATOM 978 N N . LYS A 1 125 ? 1.646 24.359 -2.877 1 98.81 125 LYS A N 1
ATOM 979 C CA . LYS A 1 125 ? 2.623 24.797 -3.869 1 98.81 125 LYS A CA 1
ATOM 980 C C . LYS A 1 125 ? 3.26 23.609 -4.578 1 98.81 125 LYS A C 1
ATOM 982 O O . LYS A 1 125 ? 4.477 23.562 -4.762 1 98.81 125 LYS A O 1
ATOM 987 N N . ILE A 1 126 ? 2.461 22.641 -4.852 1 98.88 126 ILE A N 1
ATOM 988 C CA . ILE A 1 126 ? 2.898 21.469 -5.605 1 98.88 126 ILE A CA 1
ATOM 989 C C . ILE A 1 126 ? 2.885 21.781 -7.098 1 98.88 126 ILE A C 1
ATOM 991 O O . ILE A 1 126 ? 1.913 22.344 -7.613 1 98.88 126 ILE A O 1
ATOM 995 N N . PRO A 1 127 ? 3.984 21.422 -7.805 1 98.69 127 PRO A N 1
ATOM 996 C CA . PRO A 1 127 ? 3.994 21.656 -9.25 1 98.69 127 PRO A CA 1
ATOM 997 C C . PRO A 1 127 ? 2.826 20.984 -9.969 1 98.69 127 PRO A C 1
ATOM 999 O O . PRO A 1 127 ? 2.443 19.859 -9.609 1 98.69 127 PRO A O 1
ATOM 1002 N N . GLN A 1 128 ? 2.324 21.578 -11.008 1 98.06 128 GLN A N 1
ATOM 1003 C CA . GLN A 1 128 ? 1.121 21.109 -11.695 1 98.06 128 GLN A CA 1
ATOM 1004 C C . GLN A 1 128 ? 1.365 19.797 -12.406 1 98.06 128 GLN A C 1
ATOM 1006 O O . GLN A 1 128 ? 0.432 19.016 -12.617 1 98.06 128 GLN A O 1
ATOM 1011 N N . ASP A 1 129 ? 2.586 19.516 -12.68 1 98.44 129 ASP A N 1
ATOM 1012 C CA . ASP A 1 129 ? 2.893 18.297 -13.43 1 98.44 129 ASP A CA 1
ATOM 1013 C C . ASP A 1 129 ? 3.064 17.109 -12.484 1 98.44 129 ASP A C 1
ATOM 1015 O O . ASP A 1 129 ? 3.312 15.984 -12.93 1 98.44 129 ASP A O 1
ATOM 1019 N N . LYS A 1 130 ? 2.945 17.328 -11.211 1 98.81 130 LYS A N 1
ATOM 1020 C CA . LYS A 1 130 ? 2.977 16.25 -10.227 1 98.81 130 LYS A CA 1
ATOM 1021 C C . LYS A 1 130 ? 1.566 15.789 -9.867 1 98.81 130 LYS A C 1
ATOM 1023 O O . LYS A 1 130 ? 0.587 16.469 -10.195 1 98.81 130 LYS A O 1
ATOM 1028 N N . LYS A 1 131 ? 1.476 14.68 -9.312 1 98.81 131 LYS A N 1
ATOM 1029 C CA . LYS A 1 131 ? 0.208 14.086 -8.898 1 98.81 131 LYS A CA 1
ATOM 1030 C C . LYS A 1 131 ? 0.135 13.953 -7.383 1 98.81 131 LYS A C 1
ATOM 1032 O O . LYS A 1 131 ? 1.073 13.453 -6.754 1 98.81 131 LYS A O 1
ATOM 1037 N N . VAL A 1 132 ? -0.873 14.469 -6.789 1 98.94 132 VAL A N 1
ATOM 1038 C CA . VAL A 1 132 ? -1.202 14.117 -5.414 1 98.94 132 VAL A CA 1
ATOM 1039 C C . VAL A 1 132 ? -1.968 12.797 -5.387 1 98.94 132 VAL A C 1
ATOM 1041 O O . VAL A 1 132 ? -3.148 12.75 -5.738 1 98.94 132 VAL A O 1
ATOM 1044 N N . VAL A 1 133 ? -1.393 11.773 -4.918 1 98.81 133 VAL A N 1
ATOM 1045 C CA . VAL A 1 133 ? -1.989 10.445 -4.996 1 98.81 133 VAL A CA 1
ATOM 1046 C C . VAL A 1 133 ? -3.023 10.273 -3.887 1 98.81 133 VAL A C 1
ATOM 1048 O O . VAL A 1 133 ? -4.105 9.727 -4.117 1 98.81 133 VAL A O 1
ATOM 1051 N N . ALA A 1 134 ? -2.701 10.734 -2.674 1 98.81 134 ALA A N 1
ATOM 1052 C CA . ALA A 1 134 ? -3.6 10.656 -1.524 1 98.81 134 ALA A CA 1
ATOM 1053 C C . ALA A 1 134 ? -3.156 11.609 -0.416 1 98.81 134 ALA A C 1
ATOM 1055 O O . ALA A 1 134 ? -2.014 12.07 -0.408 1 98.81 134 ALA A O 1
ATOM 1056 N N . LEU A 1 135 ? -4.055 11.961 0.39 1 98.94 135 LEU A N 1
ATOM 1057 C CA . LEU A 1 135 ? -3.764 12.547 1.693 1 98.94 135 LEU A CA 1
ATOM 1058 C C . LEU A 1 135 ? -3.994 11.539 2.811 1 98.94 135 LEU A C 1
ATOM 1060 O O . LEU A 1 135 ? -4.777 10.594 2.65 1 98.94 135 LEU A O 1
ATOM 1064 N N . LEU A 1 136 ? -3.275 11.711 3.867 1 99 136 LEU A N 1
ATOM 1065 C CA . LEU A 1 136 ? -3.381 10.859 5.047 1 99 136 LEU A CA 1
ATOM 1066 C C . LEU A 1 136 ? -3.406 11.688 6.32 1 99 136 LEU A C 1
ATOM 1068 O O . LEU A 1 136 ? -2.482 12.469 6.578 1 99 136 LEU A O 1
ATOM 1072 N N . THR A 1 137 ? -4.453 11.586 7.125 1 98.94 137 THR A N 1
ATOM 1073 C CA . THR A 1 137 ? -4.457 12.242 8.43 1 98.94 137 THR A CA 1
ATOM 1074 C C . THR A 1 137 ? -3.754 11.383 9.469 1 98.94 137 THR A C 1
ATOM 1076 O O . THR A 1 137 ? -3.838 10.156 9.43 1 98.94 137 THR A O 1
ATOM 1079 N N . VAL A 1 138 ? -3.084 12.031 10.367 1 98.94 138 VAL A N 1
ATOM 1080 C CA . VAL A 1 138 ? -2.412 11.352 11.477 1 98.94 138 VAL A CA 1
ATOM 1081 C C . VAL A 1 138 ? -2.676 12.109 12.773 1 98.94 138 VAL A C 1
ATOM 1083 O O . VAL A 1 138 ? -2.559 13.336 12.828 1 98.94 138 VAL A O 1
ATOM 1086 N N . GLY A 1 139 ? -3.006 11.398 13.812 1 98.94 139 GLY A N 1
ATOM 1087 C CA . GLY A 1 139 ? -3.227 12.008 15.117 1 98.94 139 GLY A CA 1
ATOM 1088 C C . GLY A 1 139 ? -3.449 10.992 16.219 1 98.94 139 GLY A C 1
ATOM 1089 O O . GLY A 1 139 ? -3.32 9.789 16 1 98.94 139 GLY A O 1
ATOM 1090 N N . ILE A 1 140 ? -3.674 11.516 17.406 1 98.88 140 ILE A N 1
ATOM 1091 C CA . ILE A 1 140 ? -4.039 10.672 18.547 1 98.88 140 ILE A CA 1
ATOM 1092 C C . ILE A 1 140 ? -5.535 10.367 18.5 1 98.88 140 ILE A C 1
ATOM 1094 O O . ILE A 1 140 ? -6.363 11.281 18.531 1 98.88 140 ILE A O 1
ATOM 1098 N N . PRO A 1 141 ? -5.844 9.102 18.391 1 98.81 141 PRO A N 1
ATOM 1099 C CA . PRO A 1 141 ? -7.258 8.758 18.234 1 98.81 141 PRO A CA 1
ATOM 1100 C C . PRO A 1 141 ? -8.102 9.164 19.438 1 98.81 141 PRO A C 1
ATOM 1102 O O . PRO A 1 141 ? -7.656 9.047 20.578 1 98.81 141 PRO A O 1
ATOM 1105 N N . ALA A 1 142 ? -9.305 9.656 19.156 1 98.81 142 ALA A N 1
ATOM 1106 C CA . ALA A 1 142 ? -10.305 9.945 20.188 1 98.81 142 ALA A CA 1
ATOM 1107 C C . ALA A 1 142 ? -11.57 9.125 19.953 1 98.81 142 ALA A C 1
ATOM 1109 O O . ALA A 1 142 ? -12.672 9.578 20.281 1 98.81 142 ALA A O 1
ATOM 1110 N N . GLU A 1 143 ? -11.492 8.047 19.188 1 98.62 143 GLU A N 1
ATOM 1111 C CA . GLU A 1 143 ? -12.539 7.066 18.938 1 98.62 143 GLU A CA 1
ATOM 1112 C C . GLU A 1 143 ? -11.969 5.66 18.812 1 98.62 143 GLU A C 1
ATOM 1114 O O . GLU A 1 143 ? -10.75 5.48 18.766 1 98.62 143 GLU A O 1
ATOM 1119 N N . SER A 1 144 ? -12.773 4.68 18.875 1 98.31 144 SER A N 1
ATOM 1120 C CA . SER A 1 144 ? -12.438 3.275 18.656 1 98.31 144 SER A CA 1
ATOM 1121 C C . SER A 1 144 ? -13.531 2.574 17.844 1 98.31 144 SER A C 1
ATOM 1123 O O . SER A 1 144 ? -14.289 1.768 18.391 1 98.31 144 SER A O 1
ATOM 1125 N N . PRO A 1 145 ? -13.57 2.951 16.594 1 98.56 145 PRO A N 1
ATOM 1126 C CA . PRO A 1 145 ? -14.656 2.379 15.789 1 98.56 145 PRO A CA 1
ATOM 1127 C C . PRO A 1 145 ? -14.547 0.864 15.641 1 98.56 145 PRO A C 1
ATOM 1129 O O . PRO A 1 145 ? -13.445 0.309 15.75 1 98.56 145 PRO A O 1
ATOM 1132 N N . ALA A 1 146 ? -15.633 0.231 15.375 1 98.25 146 ALA A N 1
ATOM 1133 C CA . ALA A 1 146 ? -15.656 -1.204 15.102 1 98.25 146 ALA A CA 1
ATOM 1134 C C . ALA A 1 146 ? -15.078 -1.509 13.719 1 98.25 146 ALA A C 1
ATOM 1136 O O . ALA A 1 146 ? -14.992 -0.623 12.867 1 98.25 146 ALA A O 1
ATOM 1137 N N . ALA A 1 147 ? -14.695 -2.73 13.562 1 98 147 ALA A N 1
ATOM 1138 C CA . ALA A 1 147 ? -14.234 -3.174 12.25 1 98 147 ALA A CA 1
ATOM 1139 C C . ALA A 1 147 ? -15.352 -3.098 11.211 1 98 147 ALA A C 1
ATOM 1141 O O . ALA A 1 147 ? -16.5 -3.434 11.508 1 98 147 ALA A O 1
ATOM 1142 N N . ARG A 1 148 ? -15.031 -2.656 10.023 1 98.12 148 ARG A N 1
ATOM 1143 C CA . ARG A 1 148 ? -15.992 -2.68 8.93 1 98.12 148 ARG A CA 1
ATOM 1144 C C . ARG A 1 148 ? -16.141 -4.086 8.352 1 98.12 148 ARG A C 1
ATOM 1146 O O . ARG A 1 148 ? -15.195 -4.887 8.414 1 98.12 148 ARG A O 1
ATOM 1153 N N . PRO A 1 149 ? -17.281 -4.379 7.812 1 98.44 149 PRO A N 1
ATOM 1154 C CA . PRO A 1 149 ? -17.438 -5.703 7.207 1 98.44 149 PRO A CA 1
ATOM 1155 C C . PRO A 1 149 ? -16.484 -5.934 6.035 1 98.44 149 PRO A C 1
ATOM 1157 O O . PRO A 1 149 ? -16.172 -4.992 5.301 1 98.44 149 PRO A O 1
ATOM 1160 N N . ARG A 1 150 ? -16.078 -7.172 5.879 1 98.75 150 ARG A N 1
ATOM 1161 C CA . ARG A 1 150 ? -15.242 -7.602 4.762 1 98.75 150 ARG A CA 1
ATOM 1162 C C . ARG A 1 150 ? -15.922 -8.727 3.979 1 98.75 150 ARG A C 1
ATOM 1164 O O . ARG A 1 150 ? -16.594 -9.57 4.562 1 98.75 150 ARG A O 1
ATOM 1171 N N . LYS A 1 151 ? -15.688 -8.695 2.729 1 98.81 151 LYS A N 1
ATOM 1172 C CA . LYS A 1 151 ? -16.047 -9.852 1.917 1 98.81 151 LYS A CA 1
ATOM 1173 C C . LYS A 1 151 ? -15.305 -11.102 2.375 1 98.81 151 LYS A C 1
ATOM 1175 O O . LYS A 1 151 ? -14.195 -11.008 2.902 1 98.81 151 LYS A O 1
ATOM 1180 N N . SER A 1 152 ? -15.914 -12.289 2.148 1 98.62 152 SER A N 1
ATOM 1181 C CA . SER A 1 152 ? -15.25 -13.539 2.516 1 98.62 152 SER A CA 1
ATOM 1182 C C . SER A 1 152 ? -14.086 -13.836 1.58 1 98.62 152 SER A C 1
ATOM 1184 O O . SER A 1 152 ? -14.008 -13.289 0.478 1 98.62 152 SER A O 1
ATOM 1186 N N . LEU A 1 153 ? -13.188 -14.688 1.994 1 98.38 153 LEU A N 1
ATOM 1187 C CA . LEU A 1 153 ? -12.086 -15.094 1.131 1 98.38 153 LEU A CA 1
ATOM 1188 C C . LEU A 1 153 ? -12.609 -15.734 -0.151 1 98.38 153 LEU A C 1
ATOM 1190 O O . LEU A 1 153 ? -12.047 -15.516 -1.229 1 98.38 153 LEU A O 1
ATOM 1194 N N . GLU A 1 154 ? -13.672 -16.516 -0.034 1 98 154 GLU A N 1
ATOM 1195 C CA . GLU A 1 154 ? -14.258 -17.203 -1.181 1 98 154 GLU A CA 1
ATOM 1196 C C . GLU A 1 154 ? -14.75 -16.219 -2.232 1 98 154 GLU A C 1
ATOM 1198 O O . GLU A 1 154 ? -14.734 -16.516 -3.428 1 98 154 GLU A O 1
ATOM 1203 N N . GLU A 1 155 ? -15.133 -15.016 -1.811 1 98.5 155 GLU A N 1
ATOM 1204 C CA . GLU A 1 155 ? -15.664 -14 -2.711 1 98.5 155 GLU A CA 1
ATOM 1205 C C . GLU A 1 155 ? -14.539 -13.289 -3.461 1 98.5 155 GLU A C 1
ATOM 1207 O O . GLU A 1 155 ? -14.75 -12.75 -4.551 1 98.5 155 GLU A O 1
ATOM 1212 N N . ILE A 1 156 ? -13.273 -13.383 -2.873 1 98.81 156 ILE A N 1
ATOM 1213 C CA . ILE A 1 156 ? -12.297 -12.453 -3.432 1 98.81 156 ILE A CA 1
ATOM 1214 C C . ILE A 1 156 ? -11.07 -13.227 -3.914 1 98.81 156 ILE A C 1
ATOM 1216 O O . ILE A 1 156 ? -10.148 -12.641 -4.488 1 98.81 156 ILE A O 1
ATOM 1220 N N . VAL A 1 157 ? -11.047 -14.539 -3.695 1 98.81 157 VAL A N 1
ATOM 1221 C CA . VAL A 1 157 ? -9.875 -15.328 -4.07 1 98.81 157 VAL A CA 1
ATOM 1222 C C . VAL A 1 157 ? -10.289 -16.422 -5.047 1 98.81 157 VAL A C 1
ATOM 1224 O O . VAL A 1 157 ? -11.32 -17.078 -4.863 1 98.81 157 VAL A O 1
ATOM 1227 N N . ALA A 1 158 ? -9.562 -16.609 -6.062 1 98.75 158 ALA A N 1
ATOM 1228 C CA . ALA A 1 158 ? -9.648 -17.734 -6.988 1 98.75 158 ALA A CA 1
ATOM 1229 C C . ALA A 1 158 ? -8.281 -18.375 -7.211 1 98.75 158 ALA A C 1
ATOM 1231 O O . ALA A 1 158 ? -7.25 -17.766 -6.906 1 98.75 158 ALA A O 1
ATOM 1232 N N . TYR A 1 159 ? -8.273 -19.594 -7.691 1 98.31 159 TYR A N 1
ATOM 1233 C CA . TYR A 1 159 ? -7.02 -20.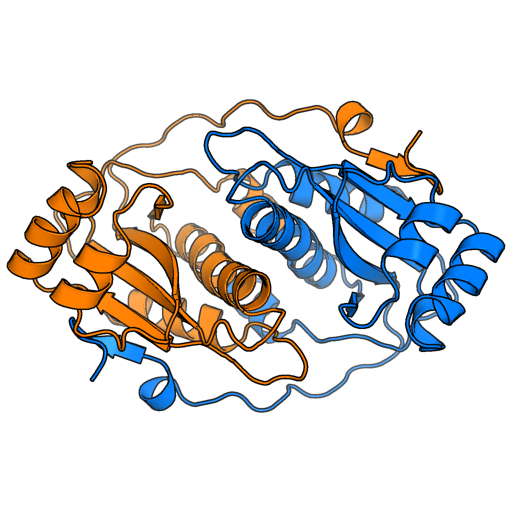312 -7.875 1 98.31 159 TYR A CA 1
ATOM 1234 C C . TYR A 1 159 ? -6.801 -20.656 -9.344 1 98.31 159 TYR A C 1
ATOM 1236 O O . TYR A 1 159 ? -7.695 -21.188 -10 1 98.31 159 TYR A O 1
ATOM 1244 N N . ASP A 1 160 ? -5.703 -20.219 -9.891 1 98.25 160 ASP A N 1
ATOM 1245 C CA . ASP A 1 160 ? -5.133 -20.547 -11.188 1 98.25 160 ASP A CA 1
ATOM 1246 C C . ASP A 1 160 ? -5.918 -19.875 -12.312 1 98.25 160 ASP A C 1
ATOM 1248 O O . ASP A 1 160 ? -5.375 -19.641 -13.398 1 98.25 160 ASP A O 1
ATOM 1252 N N . GLU A 1 161 ? -7.18 -19.453 -12.055 1 97.69 161 GLU A N 1
ATOM 1253 C CA . GLU A 1 161 ? -7.977 -18.719 -13.039 1 97.69 161 GLU A CA 1
ATOM 1254 C C . GLU A 1 161 ? -9.031 -17.859 -12.352 1 97.69 161 GLU A C 1
ATOM 1256 O O . GLU A 1 161 ? -9.422 -18.125 -11.219 1 97.69 161 GLU A O 1
ATOM 1261 N N . TYR A 1 162 ? -9.445 -16.703 -12.977 1 96.5 162 TYR A N 1
ATOM 1262 C CA . TYR A 1 162 ? -10.375 -15.711 -12.445 1 96.5 162 TYR A CA 1
ATOM 1263 C C . TYR A 1 162 ? -11.719 -16.344 -12.125 1 96.5 162 TYR A C 1
ATOM 1265 O O . TYR A 1 162 ? -12.375 -15.961 -11.148 1 96.5 162 TYR A O 1
ATOM 1273 N N . LYS A 1 163 ? -12.07 -17.5 -12.273 1 83.38 163 LYS A N 1
ATOM 1274 C CA . LYS A 1 163 ? -13.367 -18.156 -12.18 1 83.38 163 LYS A CA 1
ATOM 1275 C C . LYS A 1 163 ? -14.445 -17.172 -11.727 1 83.38 163 LYS A C 1
ATOM 1277 O O . LYS A 1 163 ? -14.148 -16.203 -11.031 1 83.38 163 LYS A O 1
ATOM 1282 N N . MET B 1 1 ? 8.648 -9.023 17.031 1 83.5 1 MET B N 1
ATOM 1283 C CA . MET B 1 1 ? 9.07 -7.992 16.094 1 83.5 1 MET B CA 1
ATOM 1284 C C . MET B 1 1 ? 7.922 -7.035 15.781 1 83.5 1 MET B C 1
ATOM 1286 O O . MET B 1 1 ? 6.777 -7.461 15.617 1 83.5 1 MET B O 1
ATOM 1290 N N . GLY B 1 2 ? 8.258 -5.695 15.875 1 93.62 2 GLY B N 1
ATOM 1291 C CA . GLY B 1 2 ? 7.242 -4.699 15.57 1 93.62 2 GLY B CA 1
ATOM 1292 C C . GLY B 1 2 ? 7.113 -4.418 14.086 1 93.62 2 GLY B C 1
ATOM 1293 O O . GLY B 1 2 ? 7.828 -5.008 13.273 1 93.62 2 GLY B O 1
ATOM 1294 N N . VAL B 1 3 ? 6.145 -3.66 13.703 1 97.25 3 VAL B N 1
ATOM 1295 C CA . VAL B 1 3 ? 5.871 -3.307 12.32 1 97.25 3 VAL B CA 1
ATOM 1296 C C . VAL B 1 3 ? 7.117 -2.697 11.68 1 97.25 3 VAL B C 1
ATOM 1298 O O . VAL B 1 3 ? 7.496 -3.068 10.57 1 97.25 3 VAL B O 1
ATOM 1301 N N . PHE B 1 4 ? 7.773 -1.842 12.359 1 97.75 4 PHE B N 1
ATOM 1302 C CA . PHE B 1 4 ? 8.938 -1.157 11.812 1 97.75 4 PHE B CA 1
ATOM 1303 C C . PHE B 1 4 ? 10.055 -2.148 11.5 1 97.75 4 PHE B C 1
ATOM 1305 O O . PHE B 1 4 ? 10.742 -2.023 10.484 1 97.75 4 PHE B O 1
ATOM 1312 N N . ASP B 1 5 ? 10.297 -3.096 12.414 1 97.94 5 ASP B N 1
ATOM 1313 C CA . ASP B 1 5 ? 11.297 -4.129 12.172 1 97.94 5 ASP B CA 1
ATOM 1314 C C . ASP B 1 5 ? 10.969 -4.922 10.906 1 97.94 5 ASP B C 1
ATOM 1316 O O . ASP B 1 5 ? 11.867 -5.27 10.133 1 97.94 5 ASP B O 1
ATOM 1320 N N . ILE B 1 6 ? 9.672 -5.23 10.758 1 98.56 6 ILE B N 1
ATOM 1321 C CA . ILE B 1 6 ? 9.211 -5.98 9.594 1 98.56 6 ILE B CA 1
ATOM 1322 C C . ILE B 1 6 ? 9.469 -5.168 8.328 1 98.56 6 ILE B C 1
ATOM 1324 O O . ILE B 1 6 ? 9.953 -5.707 7.324 1 98.56 6 ILE B O 1
ATOM 1328 N N . ILE B 1 7 ? 9.148 -3.889 8.359 1 98.69 7 ILE B N 1
ATOM 1329 C CA . ILE B 1 7 ? 9.375 -2.98 7.238 1 98.69 7 ILE B CA 1
ATOM 1330 C C . ILE B 1 7 ? 10.867 -2.916 6.918 1 98.69 7 ILE B C 1
ATOM 1332 O O . ILE B 1 7 ? 11.258 -2.984 5.75 1 98.69 7 ILE B O 1
ATOM 1336 N N . LYS B 1 8 ? 11.68 -2.85 7.887 1 98.25 8 LYS B N 1
ATOM 1337 C CA . LYS B 1 8 ? 13.125 -2.764 7.727 1 98.25 8 LYS B CA 1
ATOM 1338 C C . LYS B 1 8 ? 13.688 -4.043 7.109 1 98.25 8 LYS B C 1
ATOM 1340 O O . LYS B 1 8 ? 14.648 -3.994 6.336 1 98.25 8 LYS B O 1
ATOM 1345 N N . ASP B 1 9 ? 13.094 -5.137 7.465 1 98.25 9 ASP B N 1
ATOM 1346 C CA . ASP B 1 9 ? 13.633 -6.434 7.066 1 98.25 9 ASP B CA 1
ATOM 1347 C C . ASP B 1 9 ? 13.078 -6.863 5.707 1 98.25 9 ASP B C 1
ATOM 1349 O O . ASP B 1 9 ? 13.594 -7.801 5.09 1 98.25 9 ASP B O 1
ATOM 1353 N N . ARG B 1 10 ? 12.031 -6.207 5.25 1 98.75 10 ARG B N 1
ATOM 1354 C CA . ARG B 1 10 ? 11.438 -6.559 3.965 1 98.75 10 ARG B CA 1
ATOM 1355 C C . ARG B 1 10 ? 12.445 -6.398 2.834 1 98.75 10 ARG B C 1
ATOM 1357 O O . ARG B 1 10 ? 13.156 -5.398 2.77 1 98.75 10 ARG B O 1
ATOM 1364 N N . ARG B 1 11 ? 12.57 -7.387 1.979 1 98.81 11 ARG B N 1
ATOM 1365 C CA . ARG B 1 11 ? 13.383 -7.406 0.77 1 98.81 11 ARG B CA 1
ATOM 1366 C C . ARG B 1 11 ? 12.594 -7.949 -0.417 1 98.81 11 ARG B C 1
ATOM 1368 O O . ARG B 1 11 ? 11.672 -8.75 -0.242 1 98.81 11 ARG B O 1
ATOM 1375 N N . SER B 1 12 ? 12.992 -7.461 -1.567 1 98.88 12 SER B N 1
ATOM 1376 C CA . SER B 1 12 ? 12.547 -8.188 -2.75 1 98.88 12 SER B CA 1
ATOM 1377 C C . SER B 1 12 ? 13.305 -9.5 -2.916 1 98.88 12 SER B C 1
ATOM 1379 O O . SER B 1 12 ? 14.523 -9.5 -3.111 1 98.88 12 SER B O 1
ATOM 1381 N N . ILE B 1 13 ? 12.578 -10.594 -2.787 1 98.94 13 ILE B N 1
ATOM 1382 C CA . ILE B 1 13 ? 13.18 -11.922 -2.885 1 98.94 13 ILE B CA 1
ATOM 1383 C C . ILE B 1 13 ? 12.961 -12.484 -4.289 1 98.94 13 ILE B C 1
ATOM 1385 O O . ILE B 1 13 ? 11.828 -12.555 -4.766 1 98.94 13 ILE B O 1
ATOM 1389 N N . ARG B 1 14 ? 14.031 -12.953 -4.938 1 98.81 14 ARG B N 1
ATOM 1390 C CA . ARG B 1 14 ? 13.922 -13.398 -6.324 1 98.81 14 ARG B CA 1
ATOM 1391 C C . ARG B 1 14 ? 14.547 -14.773 -6.5 1 98.81 14 ARG B C 1
ATOM 1393 O O . ARG B 1 14 ? 14.805 -15.203 -7.629 1 98.81 14 ARG B O 1
ATOM 1400 N N . THR B 1 15 ? 14.922 -15.352 -5.445 1 98.81 15 THR B N 1
ATOM 1401 C CA . THR B 1 15 ? 15.359 -16.75 -5.375 1 98.81 15 THR B CA 1
ATOM 1402 C C . THR B 1 15 ? 14.602 -17.484 -4.277 1 98.81 15 THR B C 1
ATOM 1404 O O . THR B 1 15 ? 14.641 -17.094 -3.111 1 98.81 15 THR B O 1
ATOM 1407 N N . TYR B 1 16 ? 13.953 -18.578 -4.668 1 98.81 16 TYR B N 1
ATOM 1408 C CA . TYR B 1 16 ? 13.109 -19.312 -3.734 1 98.81 16 TYR B CA 1
ATOM 1409 C C . TYR B 1 16 ? 13.578 -20.766 -3.621 1 98.81 16 TYR B C 1
ATOM 1411 O O . TYR B 1 16 ? 14.156 -21.312 -4.562 1 98.81 16 TYR B O 1
ATOM 1419 N N . LYS B 1 17 ? 13.32 -21.312 -2.475 1 98.62 17 LYS B N 1
ATOM 1420 C CA . LYS B 1 17 ? 13.461 -22.766 -2.35 1 98.62 17 LYS B CA 1
ATOM 1421 C C . LYS B 1 17 ? 12.406 -23.5 -3.176 1 98.62 17 LYS B C 1
ATOM 1423 O O . LYS B 1 17 ? 11.32 -22.969 -3.41 1 98.62 17 LYS B O 1
ATOM 1428 N N . ASP B 1 18 ? 12.781 -24.719 -3.539 1 96.88 18 ASP B N 1
ATOM 1429 C CA . ASP B 1 18 ? 11.828 -25.562 -4.254 1 96.88 18 ASP B CA 1
ATOM 1430 C C . ASP B 1 18 ? 10.875 -26.25 -3.287 1 96.88 18 ASP B C 1
ATOM 1432 O O . ASP B 1 18 ? 10.906 -27.469 -3.137 1 96.88 18 ASP B O 1
ATOM 1436 N N . GLU B 1 19 ? 10.141 -25.578 -2.559 1 97.12 19 GLU B N 1
ATOM 1437 C CA . GLU B 1 19 ? 9.164 -26.031 -1.571 1 97.12 19 GLU B CA 1
ATOM 1438 C C . GLU B 1 19 ? 7.93 -25.141 -1.573 1 97.12 19 GLU B C 1
ATOM 1440 O O . GLU B 1 19 ? 8.039 -23.922 -1.648 1 97.12 19 GLU B O 1
ATOM 1445 N N . ARG B 1 20 ? 6.801 -25.828 -1.531 1 97.31 20 ARG B N 1
ATOM 1446 C CA . ARG B 1 20 ? 5.562 -25.062 -1.416 1 97.31 20 ARG B CA 1
ATOM 1447 C C . ARG B 1 20 ? 5.395 -24.5 -0.009 1 97.31 20 ARG B C 1
ATOM 1449 O O . ARG B 1 20 ? 5.793 -25.125 0.97 1 97.31 20 ARG B O 1
ATOM 1456 N N . ILE B 1 21 ? 4.848 -23.328 0.043 1 98.44 21 ILE B N 1
ATOM 1457 C CA . ILE B 1 21 ? 4.559 -22.828 1.379 1 98.44 21 ILE B CA 1
ATOM 1458 C C . ILE B 1 21 ? 3.352 -23.562 1.959 1 98.44 21 ILE B C 1
ATOM 1460 O O . ILE B 1 21 ? 2.482 -24.016 1.216 1 98.44 21 ILE B O 1
ATOM 1464 N N . PRO B 1 22 ? 3.254 -23.719 3.26 1 98.12 22 PRO B N 1
ATOM 1465 C CA . PRO B 1 22 ? 2.082 -24.328 3.885 1 98.12 22 PRO B CA 1
ATOM 1466 C C . PRO B 1 22 ? 0.787 -23.578 3.572 1 98.12 22 PRO B C 1
ATOM 1468 O O . PRO B 1 22 ? 0.777 -22.344 3.52 1 98.12 22 PRO B O 1
ATOM 1471 N N . LYS B 1 23 ? -0.242 -24.359 3.434 1 97.94 23 LYS B N 1
ATOM 1472 C CA . LYS B 1 23 ? -1.542 -23.797 3.076 1 97.94 23 LYS B CA 1
ATOM 1473 C C . LYS B 1 23 ? -2.018 -22.797 4.125 1 97.94 23 LYS B C 1
ATOM 1475 O O . LYS B 1 23 ? -2.641 -21.797 3.793 1 97.94 23 LYS B O 1
ATOM 1480 N N . ASP B 1 24 ? -1.803 -23.094 5.328 1 98.44 24 ASP B N 1
ATOM 1481 C CA . ASP B 1 24 ? -2.254 -22.219 6.402 1 98.44 24 ASP B CA 1
ATOM 1482 C C . ASP B 1 24 ? -1.538 -20.875 6.348 1 98.44 24 ASP B C 1
ATOM 1484 O O . ASP B 1 24 ? -2.119 -19.844 6.691 1 98.44 24 ASP B O 1
ATOM 1488 N N . LYS B 1 25 ? -0.237 -20.859 5.953 1 98.62 25 LYS B N 1
ATOM 1489 C CA . LYS B 1 25 ? 0.483 -19.609 5.789 1 98.62 25 LYS B CA 1
ATOM 1490 C C . LYS B 1 25 ? -0.086 -18.797 4.625 1 98.62 25 LYS B C 1
ATOM 1492 O O . LYS B 1 25 ? -0.266 -17.578 4.738 1 98.62 25 LYS B O 1
ATOM 1497 N N . LEU B 1 26 ? -0.37 -19.469 3.533 1 98.88 26 LEU B N 1
ATOM 1498 C CA . LEU B 1 26 ? -0.974 -18.797 2.393 1 98.88 26 LEU B CA 1
ATOM 1499 C C . LEU B 1 26 ? -2.314 -18.172 2.777 1 98.88 26 LEU B C 1
ATOM 1501 O O . LEU B 1 26 ? -2.605 -17.031 2.402 1 98.88 26 LEU B O 1
ATOM 1505 N N . GLU B 1 27 ? -3.1 -18.906 3.492 1 98.69 27 GLU B N 1
ATOM 1506 C CA . GLU B 1 27 ? -4.398 -18.406 3.924 1 98.69 27 GLU B CA 1
ATOM 1507 C C . GLU B 1 27 ? -4.25 -17.172 4.812 1 98.69 27 GLU B C 1
ATOM 1509 O O . GLU B 1 27 ? -5.035 -16.234 4.711 1 98.69 27 GLU B O 1
ATOM 1514 N N . LYS B 1 28 ? -3.301 -17.203 5.676 1 98.69 28 LYS B N 1
ATOM 1515 C CA . LYS B 1 28 ? -3.043 -16.062 6.543 1 98.69 28 LYS B CA 1
ATOM 1516 C C . LYS B 1 28 ? -2.646 -14.828 5.727 1 98.69 28 LYS B C 1
ATOM 1518 O O . LYS B 1 28 ? -3.039 -13.703 6.055 1 98.69 28 LYS B O 1
ATOM 1523 N N . LEU B 1 29 ? -1.836 -15.039 4.695 1 98.94 29 LEU B N 1
ATOM 1524 C CA . LEU B 1 29 ? -1.474 -13.945 3.801 1 98.94 29 LEU B CA 1
ATOM 1525 C C . LEU B 1 29 ? -2.713 -13.344 3.143 1 98.94 29 LEU B C 1
ATOM 1527 O O . LEU B 1 29 ? -2.867 -12.125 3.09 1 98.94 29 LEU B O 1
ATOM 1531 N N . LEU B 1 30 ? -3.59 -14.195 2.656 1 98.94 30 LEU B N 1
ATOM 1532 C CA . LEU B 1 30 ? -4.797 -13.75 1.973 1 98.94 30 LEU B CA 1
ATOM 1533 C C . LEU B 1 30 ? -5.75 -13.07 2.947 1 98.94 30 LEU B C 1
ATOM 1535 O O . LEU B 1 30 ? -6.438 -12.109 2.584 1 98.94 30 LEU B O 1
ATOM 1539 N N . GLU B 1 31 ? -5.777 -13.555 4.168 1 98.88 31 GLU B N 1
ATOM 1540 C CA . GLU B 1 31 ? -6.566 -12.898 5.203 1 98.88 31 GLU B CA 1
ATOM 1541 C C . GLU B 1 31 ? -6.039 -11.492 5.488 1 98.88 31 GLU B C 1
ATOM 1543 O O . GLU B 1 31 ? -6.816 -10.578 5.75 1 98.88 31 GLU B O 1
ATOM 1548 N N . ALA B 1 32 ? -4.734 -11.344 5.496 1 98.94 32 ALA B N 1
ATOM 1549 C CA . ALA B 1 32 ? -4.148 -10.016 5.68 1 98.94 32 ALA B CA 1
ATOM 1550 C C . ALA B 1 32 ? -4.613 -9.055 4.59 1 98.94 32 ALA B C 1
ATOM 1552 O O . ALA B 1 32 ? -4.965 -7.91 4.879 1 98.94 32 ALA B O 1
ATOM 1553 N N . ALA B 1 33 ? -4.648 -9.508 3.359 1 98.94 33 ALA B N 1
ATOM 1554 C CA . ALA B 1 33 ? -5.137 -8.695 2.25 1 98.94 33 ALA B CA 1
ATOM 1555 C C . ALA B 1 33 ? -6.617 -8.367 2.422 1 98.94 33 ALA B C 1
ATOM 1557 O O . ALA B 1 33 ? -7.043 -7.238 2.164 1 98.94 33 ALA B O 1
ATOM 1558 N N . ARG B 1 34 ? -7.379 -9.344 2.85 1 98.94 34 ARG B N 1
ATOM 1559 C CA . ARG B 1 34 ? -8.828 -9.227 3.006 1 98.94 34 ARG B CA 1
ATOM 1560 C C . ARG B 1 34 ? -9.188 -8.094 3.965 1 98.94 34 ARG B C 1
ATOM 1562 O O . ARG B 1 34 ? -10.219 -7.445 3.807 1 98.94 34 ARG B O 1
ATOM 1569 N N . LEU B 1 35 ? -8.32 -7.805 4.867 1 98.88 35 LEU B N 1
ATOM 1570 C CA . LEU B 1 35 ? -8.609 -6.867 5.945 1 98.88 35 LEU B CA 1
ATOM 1571 C C . LEU B 1 35 ? -8.172 -5.457 5.57 1 98.88 35 LEU B C 1
ATOM 1573 O O . LEU B 1 35 ? -8.359 -4.516 6.348 1 98.88 35 LEU B O 1
ATOM 1577 N N . ALA B 1 36 ? -7.609 -5.277 4.367 1 98.94 36 ALA B N 1
ATOM 1578 C CA . ALA B 1 36 ? -7.102 -3.979 3.928 1 98.94 36 ALA B CA 1
ATOM 1579 C C . ALA B 1 36 ? -8.234 -2.963 3.801 1 98.94 36 ALA B C 1
ATOM 1581 O O . ALA B 1 36 ? -9.375 -3.328 3.502 1 98.94 36 ALA B O 1
ATOM 1582 N N . PRO B 1 37 ? -7.953 -1.687 4.09 1 98.88 37 PRO B N 1
ATOM 1583 C CA . PRO B 1 37 ? -8.93 -0.649 3.744 1 98.88 37 PRO B CA 1
ATOM 1584 C C . PRO B 1 37 ? -9.062 -0.449 2.236 1 98.88 37 PRO B C 1
ATOM 1586 O O . PRO B 1 37 ? -8.172 -0.832 1.475 1 98.88 37 PRO B O 1
ATOM 1589 N N . SER B 1 38 ? -10.211 0.034 1.851 1 98.81 38 SER B N 1
ATOM 1590 C CA . SER B 1 38 ? -10.477 0.426 0.47 1 98.81 38 SER B CA 1
ATOM 1591 C C . SER B 1 38 ? -11.422 1.623 0.408 1 98.81 38 SER B C 1
ATOM 1593 O O . SER B 1 38 ? -12.141 1.902 1.367 1 98.81 38 SER B O 1
ATOM 1595 N N . ALA B 1 39 ? -11.25 2.338 -0.679 1 98.56 39 ALA B N 1
ATOM 1596 C CA . ALA B 1 39 ? -12.133 3.486 -0.882 1 98.56 39 ALA B CA 1
ATOM 1597 C C . ALA B 1 39 ? -13.602 3.088 -0.736 1 98.56 39 ALA B C 1
ATOM 1599 O O . ALA B 1 39 ? -14.062 2.148 -1.39 1 98.56 39 ALA B O 1
ATOM 1600 N N . ALA B 1 40 ? -14.258 3.779 0.239 1 97.94 40 ALA B N 1
ATOM 1601 C CA . ALA B 1 40 ? -15.672 3.566 0.511 1 97.94 40 ALA B CA 1
ATOM 1602 C C . ALA B 1 40 ? -15.945 2.115 0.898 1 97.94 40 ALA B C 1
ATOM 1604 O O . ALA B 1 40 ? -17.062 1.628 0.756 1 97.94 40 ALA B O 1
ATOM 1605 N N . ASN B 1 41 ? -14.945 1.389 1.246 1 98.38 41 ASN B N 1
ATOM 1606 C CA . ASN B 1 41 ? -15.016 -0.02 1.623 1 98.38 41 ASN B CA 1
ATOM 1607 C C . ASN B 1 41 ? -15.602 -0.872 0.499 1 98.38 41 ASN B C 1
ATOM 1609 O O . ASN B 1 41 ? -16.297 -1.852 0.757 1 98.38 41 ASN B O 1
ATOM 1613 N N . ARG B 1 42 ? -15.25 -0.49 -0.705 1 98.5 42 ARG B N 1
ATOM 1614 C CA . ARG B 1 42 ? -15.812 -1.208 -1.845 1 98.5 42 ARG B CA 1
ATOM 1615 C C . ARG B 1 42 ? -15.141 -2.566 -2.021 1 98.5 42 ARG B C 1
ATOM 1617 O O . ARG B 1 42 ? -15.695 -3.461 -2.664 1 98.5 42 ARG B O 1
ATOM 1624 N N . GLN B 1 43 ? -13.93 -2.6 -1.498 1 98.75 43 GLN B N 1
ATOM 1625 C CA . GLN B 1 43 ? -13.203 -3.857 -1.622 1 98.75 43 GLN B CA 1
ATOM 1626 C C . GLN B 1 43 ? -13.156 -4.328 -3.074 1 98.75 43 GLN B C 1
ATOM 1628 O O . GLN B 1 43 ? -13.5 -5.473 -3.371 1 98.75 43 GLN B O 1
ATOM 1633 N N . ASN B 1 44 ? -12.711 -3.297 -3.914 1 98.5 44 ASN B N 1
ATOM 1634 C CA . ASN B 1 44 ? -12.602 -3.494 -5.355 1 98.5 44 ASN B CA 1
ATOM 1635 C C . ASN B 1 44 ? -11.359 -4.312 -5.715 1 98.5 44 ASN B C 1
ATOM 1637 O O . ASN B 1 44 ? -10.398 -3.783 -6.27 1 98.5 44 ASN B O 1
ATOM 1641 N N . TRP B 1 45 ? -11.508 -5.684 -5.422 1 98.69 45 TRP B N 1
ATOM 1642 C CA . TRP B 1 45 ? -10.336 -6.523 -5.691 1 98.69 45 TRP B CA 1
ATOM 1643 C C . TRP B 1 45 ? -10.742 -7.98 -5.859 1 98.69 45 TRP B C 1
ATOM 1645 O O . TRP B 1 45 ? -11.742 -8.43 -5.281 1 98.69 45 TRP B O 1
ATOM 1655 N N . LYS B 1 46 ? -10.078 -8.617 -6.664 1 98.81 46 LYS B N 1
ATOM 1656 C CA . LYS B 1 46 ? -9.992 -10.07 -6.785 1 98.81 46 LYS B CA 1
ATOM 1657 C C . LYS B 1 46 ? -8.539 -10.531 -6.832 1 98.81 46 LYS B C 1
ATOM 1659 O O . LYS B 1 46 ? -7.699 -9.898 -7.48 1 98.81 46 LYS B O 1
ATOM 1664 N N . PHE B 1 47 ? -8.258 -11.586 -6.113 1 98.94 47 PHE B N 1
ATOM 1665 C CA . PHE B 1 47 ? -6.922 -12.172 -6.109 1 98.94 47 PHE B CA 1
ATOM 1666 C C . PHE B 1 47 ? -6.93 -13.547 -6.754 1 98.94 47 PHE B C 1
ATOM 1668 O O . PHE B 1 47 ? -7.699 -14.422 -6.355 1 98.94 47 PHE B O 1
ATOM 1675 N N . ILE B 1 48 ? -6.121 -13.734 -7.711 1 98.94 48 ILE B N 1
ATOM 1676 C CA . ILE B 1 48 ? -5.914 -15.062 -8.273 1 98.94 48 ILE B CA 1
ATOM 1677 C C . ILE B 1 48 ? -4.594 -15.641 -7.77 1 98.94 48 ILE B C 1
ATOM 1679 O O . ILE B 1 48 ? -3.525 -15.07 -8.023 1 98.94 48 ILE B O 1
ATOM 1683 N N . VAL B 1 49 ? -4.672 -16.703 -7.062 1 98.94 49 VAL B N 1
ATOM 1684 C CA . VAL B 1 49 ? -3.5 -17.438 -6.59 1 98.94 49 VAL B CA 1
ATOM 1685 C C . VAL B 1 49 ? -3.125 -18.516 -7.594 1 98.94 49 VAL B C 1
ATOM 1687 O O . VAL B 1 49 ? -3.912 -19.438 -7.848 1 98.94 49 VAL B O 1
ATOM 1690 N N . VAL B 1 50 ? -1.938 -18.406 -8.133 1 98.88 50 VAL B N 1
ATOM 1691 C CA . VAL B 1 50 ? -1.471 -19.375 -9.117 1 98.88 50 VAL B CA 1
ATOM 1692 C C . VAL B 1 50 ? -0.469 -20.328 -8.461 1 98.88 50 VAL B C 1
ATOM 1694 O O . VAL B 1 50 ? 0.604 -19.906 -8.023 1 98.88 50 VAL B O 1
ATOM 1697 N N . GLU B 1 51 ? -0.78 -21.594 -8.438 1 98.25 51 GLU B N 1
ATOM 1698 C CA . GLU B 1 51 ? 0.089 -22.609 -7.855 1 98.25 51 GLU B CA 1
ATOM 1699 C C . GLU B 1 51 ? 0.402 -23.703 -8.859 1 98.25 51 GLU B C 1
ATOM 1701 O O . GLU B 1 51 ? 1.342 -24.484 -8.672 1 98.25 51 GLU B O 1
ATOM 1706 N N . ASN B 1 52 ? -0.437 -23.703 -9.922 1 97.94 52 ASN B N 1
ATOM 1707 C CA . ASN B 1 52 ? -0.197 -24.688 -10.969 1 97.94 52 ASN B CA 1
ATOM 1708 C C . ASN B 1 52 ? 1.136 -24.438 -11.672 1 97.94 52 ASN B C 1
ATOM 1710 O O . ASN B 1 52 ? 1.36 -23.359 -12.227 1 97.94 52 ASN B O 1
ATOM 1714 N N . GLU B 1 53 ? 1.99 -25.484 -11.734 1 97.25 53 GLU B N 1
ATOM 1715 C CA . GLU B 1 53 ? 3.352 -25.328 -12.242 1 97.25 53 GLU B CA 1
ATOM 1716 C C . GLU B 1 53 ? 3.354 -24.938 -13.711 1 97.25 53 GLU B C 1
ATOM 1718 O O . GLU B 1 53 ? 4.18 -24.125 -14.141 1 97.25 53 GLU B O 1
ATOM 1723 N N . GLU B 1 54 ? 2.508 -25.484 -14.461 1 97.25 54 GLU B N 1
ATOM 1724 C CA . GLU B 1 54 ? 2.451 -25.172 -15.883 1 97.25 54 GLU B CA 1
ATOM 1725 C C . GLU B 1 54 ? 2.027 -23.719 -16.109 1 97.25 54 GLU B C 1
ATOM 1727 O O . GLU B 1 54 ? 2.58 -23.047 -16.969 1 97.25 54 GLU B O 1
ATOM 1732 N N . VAL B 1 55 ? 1.026 -23.266 -15.375 1 98.12 55 VAL B N 1
ATOM 1733 C CA . VAL B 1 55 ? 0.554 -21.891 -15.492 1 98.12 55 VAL B CA 1
ATOM 1734 C C . VAL B 1 55 ? 1.653 -20.938 -15.055 1 98.12 55 VAL B C 1
ATOM 1736 O O . VAL B 1 55 ? 1.885 -19.906 -15.703 1 98.12 55 VAL B O 1
ATOM 1739 N N . LYS B 1 56 ? 2.359 -21.234 -13.969 1 98.19 56 LYS B N 1
ATOM 1740 C CA . LYS B 1 56 ? 3.457 -20.406 -13.5 1 98.19 56 LYS B CA 1
ATOM 1741 C C . LYS B 1 56 ? 4.535 -20.266 -14.57 1 98.19 56 LYS B C 1
ATOM 1743 O O . LYS B 1 56 ? 5.066 -19.172 -14.781 1 98.19 56 LYS B O 1
ATOM 1748 N N . LYS B 1 57 ? 4.824 -21.312 -15.211 1 97.25 57 LYS B N 1
ATOM 1749 C CA . LYS B 1 57 ? 5.816 -21.281 -16.281 1 97.25 57 LYS B CA 1
ATOM 1750 C C . LYS B 1 57 ? 5.379 -20.344 -17.406 1 97.25 57 LYS B C 1
ATOM 1752 O O . LYS B 1 57 ? 6.195 -19.609 -17.969 1 97.25 57 LYS B O 1
ATOM 1757 N N . GLN B 1 58 ? 4.137 -20.422 -17.766 1 98.12 58 GLN B N 1
ATOM 1758 C CA . GLN B 1 58 ? 3.602 -19.562 -18.812 1 98.12 58 GLN B CA 1
ATOM 1759 C C . GLN B 1 58 ? 3.637 -18.094 -18.375 1 98.12 58 GLN B C 1
ATOM 1761 O O . GLN B 1 58 ? 3.857 -17.203 -19.203 1 98.12 58 GLN B O 1
ATOM 1766 N N . LEU B 1 59 ? 3.424 -17.859 -17.125 1 98.75 59 LEU B N 1
ATOM 1767 C CA . LEU B 1 59 ? 3.457 -16.5 -16.609 1 98.75 59 LEU B CA 1
ATOM 1768 C C . LEU B 1 59 ? 4.863 -15.922 -16.703 1 98.75 59 LEU B C 1
ATOM 1770 O O . LEU B 1 59 ? 5.031 -14.703 -16.828 1 98.75 59 LEU B O 1
ATOM 1774 N N . VAL B 1 60 ? 5.895 -16.812 -16.625 1 98.75 60 VAL B N 1
ATOM 1775 C CA . VAL B 1 60 ? 7.262 -16.344 -16.781 1 98.75 60 VAL B CA 1
ATOM 1776 C C . VAL B 1 60 ? 7.391 -15.578 -18.109 1 98.75 60 VAL B C 1
ATOM 1778 O O . VAL B 1 60 ? 7.934 -14.469 -18.141 1 98.75 60 VAL B O 1
ATOM 1781 N N . ALA B 1 61 ? 6.828 -16.109 -19.141 1 98.06 61 ALA B N 1
ATOM 1782 C CA . ALA B 1 61 ? 6.879 -15.484 -20.453 1 98.06 61 ALA B CA 1
ATOM 1783 C C . ALA B 1 61 ? 6.125 -14.156 -20.453 1 98.06 61 ALA B C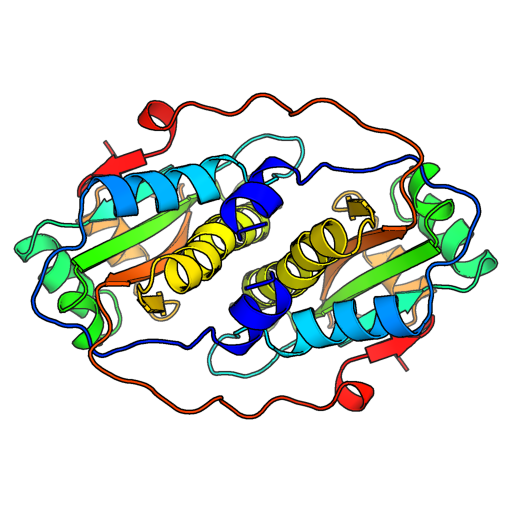 1
ATOM 1785 O O . ALA B 1 61 ? 6.574 -13.18 -21.047 1 98.06 61 ALA B O 1
ATOM 1786 N N . ALA B 1 62 ? 5 -14.125 -19.781 1 98.56 62 ALA B N 1
ATOM 1787 C CA . ALA B 1 62 ? 4.172 -12.922 -19.719 1 98.56 62 ALA B CA 1
ATOM 1788 C C . ALA B 1 62 ? 4.84 -11.844 -18.859 1 98.56 62 ALA B C 1
ATOM 1790 O O . ALA B 1 62 ? 4.512 -10.656 -18.984 1 98.56 62 ALA B O 1
ATOM 1791 N N . CYS B 1 63 ? 5.734 -12.258 -17.953 1 98.69 63 CYS B N 1
ATOM 1792 C CA . CYS B 1 63 ? 6.43 -11.336 -17.062 1 98.69 63 CYS B CA 1
ATOM 1793 C C . CYS B 1 63 ? 7.793 -10.953 -17.625 1 98.69 63 CYS B C 1
ATOM 1795 O O . CYS B 1 63 ? 8.789 -10.953 -16.906 1 98.69 63 CYS B O 1
ATOM 1797 N N . ASN B 1 64 ? 7.82 -10.727 -18.875 1 97.81 64 ASN B N 1
ATOM 1798 C CA . ASN B 1 64 ? 9.031 -10.305 -19.562 1 97.81 64 ASN B CA 1
ATOM 1799 C C . ASN B 1 64 ? 10.156 -11.328 -19.406 1 97.81 64 ASN B C 1
ATOM 1801 O O . ASN B 1 64 ? 11.312 -10.953 -19.234 1 97.81 64 ASN B O 1
ATOM 1805 N N . ASN B 1 65 ? 9.844 -12.516 -19.25 1 97.69 65 ASN B N 1
ATOM 1806 C CA . ASN B 1 65 ? 10.766 -13.648 -19.203 1 97.69 65 ASN B CA 1
ATOM 1807 C C . ASN B 1 65 ? 11.664 -13.586 -17.969 1 97.69 65 ASN B C 1
ATOM 1809 O O . ASN B 1 65 ? 12.836 -13.945 -18.031 1 97.69 65 ASN B O 1
ATOM 1813 N N . GLN B 1 66 ? 11.148 -13.078 -16.906 1 98.12 66 GLN B N 1
ATOM 1814 C CA . GLN B 1 66 ? 11.852 -13.156 -15.625 1 98.12 66 GLN B CA 1
ATOM 1815 C C . GLN B 1 66 ? 11.766 -14.562 -15.039 1 98.12 66 GLN B C 1
ATOM 1817 O O . GLN B 1 66 ? 10.727 -14.961 -14.508 1 98.12 66 GLN B O 1
ATOM 1822 N N . PRO B 1 67 ? 12.82 -15.336 -15.023 1 97.19 67 PRO B N 1
ATOM 1823 C CA . PRO B 1 67 ? 12.734 -16.766 -14.711 1 97.19 67 PRO B CA 1
ATOM 1824 C C . PRO B 1 67 ? 12.352 -17.031 -13.258 1 97.19 67 PRO B C 1
ATOM 1826 O O . PRO B 1 67 ? 11.664 -18.016 -12.969 1 97.19 67 PRO B O 1
ATOM 1829 N N . PHE B 1 68 ? 12.789 -16.125 -12.367 1 98 68 PHE B N 1
ATOM 1830 C CA . PHE B 1 68 ? 12.578 -16.406 -10.953 1 98 68 PHE B CA 1
ATOM 1831 C C . PHE B 1 68 ? 11.086 -16.391 -10.617 1 98 68 PHE B C 1
ATOM 1833 O O . PHE B 1 68 ? 10.672 -17 -9.625 1 98 68 PHE B O 1
ATOM 1840 N N . VAL B 1 69 ? 10.242 -15.727 -11.461 1 98.56 69 VAL B N 1
ATOM 1841 C CA . VAL B 1 69 ? 8.797 -15.664 -11.234 1 98.56 69 VAL B CA 1
ATOM 1842 C C . VAL B 1 69 ? 8.227 -17.078 -11.148 1 98.56 69 VAL B C 1
ATOM 1844 O O . VAL B 1 69 ? 7.387 -17.359 -10.289 1 98.56 69 VAL B O 1
ATOM 1847 N N . GLY B 1 70 ? 8.781 -17.969 -11.93 1 97.62 70 GLY B N 1
ATOM 1848 C CA . GLY B 1 70 ? 8.266 -19.328 -12 1 97.62 70 GLY B CA 1
ATOM 1849 C C . GLY B 1 70 ? 8.742 -20.203 -10.867 1 97.62 70 GLY B C 1
ATOM 1850 O O . GLY B 1 70 ? 8.211 -21.297 -10.656 1 97.62 70 GLY B O 1
ATOM 1851 N N . THR B 1 71 ? 9.719 -19.781 -10.055 1 97.75 71 THR B N 1
ATOM 1852 C CA . THR B 1 71 ? 10.297 -20.594 -8.992 1 97.75 71 THR B CA 1
ATOM 1853 C C . THR B 1 71 ? 9.57 -20.359 -7.672 1 97.75 71 THR B C 1
ATOM 1855 O O . THR B 1 71 ? 9.742 -21.125 -6.723 1 97.75 71 THR B O 1
ATOM 1858 N N . ALA B 1 72 ? 8.758 -19.328 -7.617 1 98.69 72 ALA B N 1
ATOM 1859 C CA . ALA B 1 72 ? 8 -19.031 -6.402 1 98.69 72 ALA B CA 1
ATOM 1860 C C . ALA B 1 72 ? 6.992 -20.141 -6.102 1 98.69 72 ALA B C 1
ATOM 1862 O O . ALA B 1 72 ? 6.539 -20.844 -7.012 1 98.69 72 ALA B O 1
ATOM 1863 N N . SER B 1 73 ? 6.695 -20.328 -4.836 1 98.81 73 SER B N 1
ATOM 1864 C CA . SER B 1 73 ? 5.648 -21.266 -4.457 1 98.81 73 SER B CA 1
ATOM 1865 C C . SER B 1 73 ? 4.312 -20.906 -5.094 1 98.81 73 SER B C 1
ATOM 1867 O O . SER B 1 73 ? 3.598 -21.781 -5.598 1 98.81 73 SER B O 1
ATOM 1869 N N . SER B 1 74 ? 3.943 -19.609 -5.086 1 98.81 74 SER B N 1
ATOM 1870 C CA . SER B 1 74 ? 2.717 -19.094 -5.68 1 98.81 74 SER B CA 1
ATOM 1871 C C . SER B 1 74 ? 2.938 -17.719 -6.289 1 98.81 74 SER B C 1
ATOM 1873 O O . SER B 1 74 ? 3.867 -17 -5.906 1 98.81 74 SER B O 1
ATOM 1875 N N . ILE B 1 75 ? 2.168 -17.391 -7.25 1 98.94 75 ILE B N 1
ATOM 1876 C CA . ILE B 1 75 ? 2.045 -16.031 -7.801 1 98.94 75 ILE B CA 1
ATOM 1877 C C . ILE B 1 75 ? 0.641 -15.5 -7.535 1 98.94 75 ILE B C 1
ATOM 1879 O O . ILE B 1 75 ? -0.353 -16.172 -7.801 1 98.94 75 ILE B O 1
ATOM 1883 N N . ILE B 1 76 ? 0.536 -14.344 -6.969 1 99 76 ILE B N 1
ATOM 1884 C CA . ILE B 1 76 ? -0.755 -13.727 -6.684 1 99 76 ILE B CA 1
ATOM 1885 C C . ILE B 1 76 ? -0.978 -12.539 -7.621 1 99 76 ILE B C 1
ATOM 1887 O O . ILE B 1 76 ? -0.176 -11.609 -7.652 1 99 76 ILE B O 1
ATOM 1891 N N . ALA B 1 77 ? -2.004 -12.57 -8.398 1 99 77 ALA B N 1
ATOM 1892 C CA . ALA B 1 77 ? -2.41 -11.453 -9.242 1 99 77 ALA B CA 1
ATOM 1893 C C . ALA B 1 77 ? -3.473 -10.602 -8.555 1 99 77 ALA B C 1
ATOM 1895 O O . ALA B 1 77 ? -4.488 -11.125 -8.094 1 99 77 ALA B O 1
ATOM 1896 N N . GLY B 1 78 ? -3.254 -9.344 -8.414 1 98.94 78 GLY B N 1
ATOM 1897 C CA . GLY B 1 78 ? -4.254 -8.414 -7.922 1 98.94 78 GLY B CA 1
ATOM 1898 C C . GLY B 1 78 ? -5.051 -7.754 -9.031 1 98.94 78 GLY B C 1
ATOM 1899 O O . GLY B 1 78 ? -4.504 -6.992 -9.828 1 98.94 78 GLY B O 1
ATOM 1900 N N . ILE B 1 79 ? -6.363 -8 -9.023 1 98.94 79 ILE B N 1
ATOM 1901 C CA . ILE B 1 79 ? -7.234 -7.566 -10.109 1 98.94 79 ILE B CA 1
ATOM 1902 C C . ILE B 1 79 ? -8.273 -6.582 -9.578 1 98.94 79 ILE B C 1
ATOM 1904 O O . ILE B 1 79 ? -8.844 -6.793 -8.508 1 98.94 79 ILE B O 1
ATOM 1908 N N . GLY B 1 80 ? -8.5 -5.527 -10.258 1 98.75 80 GLY B N 1
ATOM 1909 C CA . GLY B 1 80 ? -9.523 -4.566 -9.883 1 98.75 80 GLY B CA 1
ATOM 1910 C C . GLY B 1 80 ? -10.312 -4.035 -11.07 1 98.75 80 GLY B C 1
ATOM 1911 O O . GLY B 1 80 ? -9.961 -4.293 -12.219 1 98.75 80 GLY B O 1
ATOM 1912 N N . ASP B 1 81 ? -11.438 -3.414 -10.797 1 98.75 81 ASP B N 1
ATOM 1913 C CA . ASP B 1 81 ? -12.219 -2.664 -11.781 1 98.75 81 ASP B CA 1
ATOM 1914 C C . ASP B 1 81 ? -11.641 -1.264 -11.977 1 98.75 81 ASP B C 1
ATOM 1916 O O . ASP B 1 81 ? -11.727 -0.419 -11.086 1 98.75 81 ASP B O 1
ATOM 1920 N N . PRO B 1 82 ? -11.086 -1.036 -13.164 1 98.38 82 PRO B N 1
ATOM 1921 C CA . PRO B 1 82 ? -10.398 0.241 -13.383 1 98.38 82 PRO B CA 1
ATOM 1922 C C . PRO B 1 82 ? -11.367 1.422 -13.461 1 98.38 82 PRO B C 1
ATOM 1924 O O . PRO B 1 82 ? -10.938 2.578 -13.438 1 98.38 82 PRO B O 1
ATOM 1927 N N . SER B 1 83 ? -12.625 1.161 -13.539 1 98.38 83 SER B N 1
ATOM 1928 C CA . SER B 1 83 ? -13.602 2.25 -13.508 1 98.38 83 SER B CA 1
ATOM 1929 C C . SER B 1 83 ? -13.703 2.867 -12.117 1 98.38 83 SER B C 1
ATOM 1931 O O . SER B 1 83 ? -14.203 3.98 -11.961 1 98.38 83 SER B O 1
ATOM 1933 N N . GLN B 1 84 ? -13.234 2.178 -11.164 1 98 84 GLN B N 1
ATOM 1934 C CA . GLN B 1 84 ? -13.141 2.725 -9.812 1 98 84 GLN B CA 1
ATOM 1935 C C . GLN B 1 84 ? -11.828 3.467 -9.609 1 98 84 GLN B C 1
ATOM 1937 O O . GLN B 1 84 ? -10.75 2.871 -9.703 1 98 84 GLN B O 1
ATOM 1942 N N . LYS B 1 85 ? -11.906 4.629 -9.281 1 97.12 85 LYS B N 1
ATOM 1943 C CA . LYS B 1 85 ? -10.805 5.594 -9.289 1 97.12 85 LYS B CA 1
ATOM 1944 C C . LYS B 1 85 ? -9.609 5.074 -8.5 1 97.12 85 LYS B C 1
ATOM 1946 O O . LYS B 1 85 ? -8.461 5.262 -8.906 1 97.12 85 LYS B O 1
ATOM 1951 N N . TRP B 1 86 ? -9.867 4.383 -7.418 1 98.38 86 TRP B N 1
ATOM 1952 C CA . TRP B 1 86 ? -8.797 4.098 -6.461 1 98.38 86 TRP B CA 1
ATOM 1953 C C . TRP B 1 86 ? -8.352 2.645 -6.57 1 98.38 86 TRP B C 1
ATOM 1955 O O . TRP B 1 86 ? -7.691 2.123 -5.664 1 98.38 86 TRP B O 1
ATOM 1965 N N . HIS B 1 87 ? -8.625 2.014 -7.711 1 98.56 87 HIS B N 1
ATOM 1966 C CA . HIS B 1 87 ? -8.391 0.581 -7.844 1 98.56 87 HIS B CA 1
ATOM 1967 C C . HIS B 1 87 ? -6.914 0.245 -7.648 1 98.56 87 HIS B C 1
ATOM 1969 O O . HIS B 1 87 ? -6.582 -0.752 -7.004 1 98.56 87 HIS B O 1
ATOM 1975 N N . GLN B 1 88 ? -6.008 1.092 -8.094 1 98.81 88 GLN B N 1
ATOM 1976 C CA . GLN B 1 88 ? -4.582 0.805 -7.957 1 98.81 88 GLN B CA 1
ATOM 1977 C C . GLN B 1 88 ? -4.121 0.977 -6.512 1 98.81 88 GLN B C 1
ATOM 1979 O O . GLN B 1 88 ? -3.381 0.143 -5.988 1 98.81 88 GLN B O 1
ATOM 1984 N N . VAL B 1 89 ? -4.59 2.041 -5.883 1 98.88 89 VAL B N 1
ATOM 1985 C CA . VAL B 1 89 ? -4.234 2.314 -4.496 1 98.88 89 VAL B CA 1
ATOM 1986 C C . VAL B 1 89 ? -4.785 1.214 -3.592 1 98.88 89 VAL B C 1
ATOM 1988 O O . VAL B 1 89 ? -4.051 0.637 -2.787 1 98.88 89 VAL B O 1
ATOM 1991 N N . ASP B 1 90 ? -6.055 0.866 -3.783 1 98.88 90 ASP B N 1
ATOM 1992 C CA . ASP B 1 90 ? -6.707 -0.151 -2.965 1 98.88 90 ASP B CA 1
ATOM 1993 C C . ASP B 1 90 ? -5.973 -1.486 -3.061 1 98.88 90 ASP B C 1
ATOM 1995 O O . ASP B 1 90 ? -5.715 -2.133 -2.043 1 98.88 90 ASP B O 1
ATOM 1999 N N . LEU B 1 91 ? -5.637 -1.86 -4.234 1 98.94 91 LEU B N 1
ATOM 2000 C CA . LEU B 1 91 ? -4.977 -3.146 -4.441 1 98.94 91 LEU B CA 1
ATOM 2001 C C . LEU B 1 91 ? -3.551 -3.119 -3.898 1 98.94 91 LEU B C 1
ATOM 2003 O O . LEU B 1 91 ? -3.062 -4.125 -3.379 1 98.94 91 LEU B O 1
ATOM 2007 N N . ALA B 1 92 ? -2.879 -1.956 -4.07 1 98.94 92 ALA B N 1
ATOM 2008 C CA . ALA B 1 92 ? -1.526 -1.837 -3.533 1 98.94 92 ALA B CA 1
ATOM 2009 C C . ALA B 1 92 ? -1.522 -2.004 -2.016 1 98.94 92 ALA B C 1
ATOM 2011 O O . ALA B 1 92 ? -0.646 -2.674 -1.462 1 98.94 92 ALA B O 1
ATOM 2012 N N . ILE B 1 93 ? -2.463 -1.41 -1.348 1 98.94 93 ILE B N 1
ATOM 2013 C CA . ILE B 1 93 ? -2.588 -1.548 0.1 1 98.94 93 ILE B CA 1
ATOM 2014 C C . ILE B 1 93 ? -2.764 -3.02 0.464 1 98.94 93 ILE B C 1
ATOM 2016 O O . ILE B 1 93 ? -2.033 -3.549 1.305 1 98.94 93 ILE B O 1
ATOM 2020 N N . ALA B 1 94 ? -3.688 -3.656 -0.193 1 98.94 94 ALA B N 1
ATOM 2021 C CA . ALA B 1 94 ? -4.008 -5.047 0.12 1 98.94 94 ALA B CA 1
ATOM 2022 C C . ALA B 1 94 ? -2.803 -5.953 -0.122 1 98.94 94 ALA B C 1
ATOM 2024 O O . ALA B 1 94 ? -2.482 -6.805 0.711 1 98.94 94 ALA B O 1
ATOM 2025 N N . LEU B 1 95 ? -2.146 -5.758 -1.219 1 98.94 95 LEU B N 1
ATOM 2026 C CA . LEU B 1 95 ? -0.988 -6.582 -1.55 1 98.94 95 LEU B CA 1
ATOM 2027 C C . LEU B 1 95 ? 0.17 -6.297 -0.598 1 98.94 95 LEU B C 1
ATOM 2029 O O . LEU B 1 95 ? 0.944 -7.199 -0.27 1 98.94 95 LEU B O 1
ATOM 2033 N N . GLU B 1 96 ? 0.272 -5.086 -0.146 1 98.94 96 GLU B N 1
ATOM 2034 C CA . GLU B 1 96 ? 1.351 -4.781 0.79 1 98.94 96 GLU B CA 1
ATOM 2035 C C . GLU B 1 96 ? 1.096 -5.422 2.152 1 98.94 96 GLU B C 1
ATOM 2037 O O . GLU B 1 96 ? 2.039 -5.766 2.867 1 98.94 96 GLU B O 1
ATOM 2042 N N . HIS B 1 97 ? -0.191 -5.582 2.514 1 98.94 97 HIS B N 1
ATOM 2043 C CA . HIS B 1 97 ? -0.488 -6.383 3.695 1 98.94 97 HIS B CA 1
ATOM 2044 C C . HIS B 1 97 ? 0.099 -7.785 3.574 1 98.94 97 HIS B C 1
ATOM 2046 O O . HIS B 1 97 ? 0.685 -8.305 4.527 1 98.94 97 HIS B O 1
ATOM 2052 N N . ILE B 1 98 ? -0.016 -8.375 2.412 1 98.94 98 ILE B N 1
ATOM 2053 C CA . ILE B 1 98 ? 0.553 -9.695 2.156 1 98.94 98 ILE B CA 1
ATOM 2054 C C . ILE B 1 98 ? 2.07 -9.641 2.311 1 98.94 98 ILE B C 1
ATOM 2056 O O . ILE B 1 98 ? 2.662 -10.484 2.986 1 98.94 98 ILE B O 1
ATOM 2060 N N . VAL B 1 99 ? 2.66 -8.664 1.734 1 98.94 99 VAL B N 1
ATOM 2061 C CA . VAL B 1 99 ? 4.113 -8.531 1.704 1 98.94 99 VAL B CA 1
ATOM 2062 C C . VAL B 1 99 ? 4.656 -8.469 3.131 1 98.94 99 VAL B C 1
ATOM 2064 O O . VAL B 1 99 ? 5.582 -9.203 3.482 1 98.94 99 VAL B O 1
ATOM 2067 N N . LEU B 1 100 ? 4.082 -7.637 3.939 1 98.94 100 LEU B N 1
ATOM 2068 C CA . LEU B 1 100 ? 4.59 -7.453 5.297 1 98.94 100 LEU B CA 1
ATOM 2069 C C . LEU B 1 100 ? 4.289 -8.672 6.156 1 98.94 100 LEU B C 1
ATOM 2071 O O . LEU B 1 100 ? 5.117 -9.086 6.973 1 98.94 100 LEU B O 1
ATOM 2075 N N . GLU B 1 101 ? 3.117 -9.273 6.02 1 98.81 101 GLU B N 1
ATOM 2076 C CA . GLU B 1 101 ? 2.803 -10.5 6.738 1 98.81 101 GLU B CA 1
ATOM 2077 C C . GLU B 1 101 ? 3.738 -11.633 6.332 1 98.81 101 GLU B C 1
ATOM 2079 O O . GLU B 1 101 ? 4.102 -12.477 7.156 1 98.81 101 GLU B O 1
ATOM 2084 N N . ALA B 1 102 ? 4.113 -11.68 5.059 1 98.94 102 ALA B N 1
ATOM 2085 C CA . ALA B 1 102 ? 5.043 -12.703 4.582 1 98.94 102 ALA B CA 1
ATOM 2086 C C . ALA B 1 102 ? 6.371 -12.625 5.328 1 98.94 102 ALA B C 1
ATOM 2088 O O . ALA B 1 102 ? 6.926 -13.656 5.727 1 98.94 102 ALA B O 1
ATOM 2089 N N . VAL B 1 103 ? 6.867 -11.43 5.531 1 98.75 103 VAL B N 1
ATOM 2090 C CA . VAL B 1 103 ? 8.109 -11.258 6.277 1 98.75 103 VAL B CA 1
ATOM 2091 C C . VAL B 1 103 ? 7.961 -11.859 7.676 1 98.75 103 VAL B C 1
ATOM 2093 O O . VAL B 1 103 ? 8.836 -12.594 8.133 1 98.75 103 VAL B O 1
ATOM 2096 N N . GLU B 1 104 ?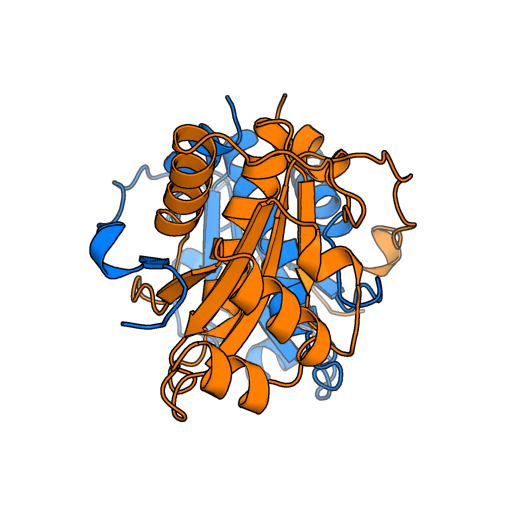 6.828 -11.547 8.312 1 98.12 104 GLU B N 1
ATOM 2097 C CA . GLU B 1 104 ? 6.562 -12.047 9.656 1 98.12 104 GLU B CA 1
ATOM 2098 C C . GLU B 1 104 ? 6.547 -13.578 9.688 1 98.12 104 GLU B C 1
ATOM 2100 O O . GLU B 1 104 ? 6.98 -14.188 10.664 1 98.12 104 GLU B O 1
ATOM 2105 N N . LEU B 1 105 ? 6.109 -14.195 8.641 1 98.38 105 LEU B N 1
ATOM 2106 C CA . LEU B 1 105 ? 5.934 -15.648 8.586 1 98.38 105 LEU B CA 1
ATOM 2107 C C . LEU B 1 105 ? 7.191 -16.328 8.062 1 98.38 105 LEU B C 1
ATOM 2109 O O . LEU B 1 105 ? 7.203 -17.547 7.84 1 98.38 105 LEU B O 1
ATOM 2113 N N . GLY B 1 106 ? 8.234 -15.547 7.77 1 98.25 106 GLY B N 1
ATOM 2114 C CA . GLY B 1 106 ? 9.477 -16.109 7.254 1 98.25 106 GLY B CA 1
ATOM 2115 C C . GLY B 1 106 ? 9.414 -16.422 5.773 1 98.25 106 GLY B C 1
ATOM 2116 O O . GLY B 1 106 ? 10.164 -17.266 5.281 1 98.25 106 GLY B O 1
ATOM 2117 N N . LEU B 1 107 ? 8.508 -15.828 5.078 1 98.88 107 LEU B N 1
ATOM 2118 C CA . LEU B 1 107 ? 8.359 -16 3.639 1 98.88 107 LEU B CA 1
ATOM 2119 C C . LEU B 1 107 ? 8.938 -14.805 2.889 1 98.88 107 LEU B C 1
ATOM 2121 O O . LEU B 1 107 ? 9.289 -13.789 3.5 1 98.88 107 LEU B O 1
ATOM 2125 N N . GLY B 1 108 ? 9.148 -14.953 1.558 1 98.88 108 GLY B N 1
ATOM 2126 C CA . GLY B 1 108 ? 9.625 -13.906 0.671 1 98.88 108 GLY B CA 1
ATOM 2127 C C . GLY B 1 108 ? 8.625 -13.539 -0.411 1 98.88 108 GLY B C 1
ATOM 2128 O O . GLY B 1 108 ? 7.793 -14.367 -0.798 1 98.88 108 GLY B O 1
ATOM 2129 N N . THR B 1 109 ? 8.711 -12.367 -0.832 1 98.94 109 THR B N 1
ATOM 2130 C CA . THR B 1 109 ? 7.859 -11.875 -1.907 1 98.94 109 THR B CA 1
ATOM 2131 C C . THR B 1 109 ? 8.641 -10.953 -2.84 1 98.94 109 THR B C 1
ATOM 2133 O O . THR B 1 109 ? 9.75 -10.523 -2.508 1 98.94 109 THR B O 1
ATOM 2136 N N . CYS B 1 110 ? 8.078 -10.695 -3.98 1 98.94 110 CYS B N 1
ATOM 2137 C CA . CYS B 1 110 ? 8.555 -9.672 -4.902 1 98.94 110 CYS B CA 1
ATOM 2138 C C . CYS B 1 110 ? 7.41 -9.102 -5.73 1 98.94 110 CYS B C 1
ATOM 2140 O O . CYS B 1 110 ? 6.617 -9.859 -6.297 1 98.94 110 CYS B O 1
ATOM 2142 N N . TRP B 1 111 ? 7.332 -7.789 -5.754 1 98.94 111 TRP B N 1
ATOM 2143 C CA . TRP B 1 111 ? 6.418 -7.098 -6.66 1 98.94 111 TRP B CA 1
ATOM 2144 C C . TRP B 1 111 ? 6.855 -7.27 -8.109 1 98.94 111 TRP B C 1
ATOM 2146 O O . TRP B 1 111 ? 8.023 -7.062 -8.445 1 98.94 111 TRP B O 1
ATOM 2156 N N . ILE B 1 112 ? 5.914 -7.684 -8.945 1 98.88 112 ILE B N 1
ATOM 2157 C CA . ILE B 1 112 ? 6.176 -7.785 -10.375 1 98.88 112 ILE B CA 1
ATOM 2158 C C . ILE B 1 112 ? 5.312 -6.777 -11.133 1 98.88 112 ILE B C 1
ATOM 2160 O O . ILE B 1 112 ? 4.094 -6.945 -11.227 1 98.88 112 ILE B O 1
ATOM 2164 N N . GLY B 1 113 ? 5.949 -5.73 -11.609 1 98.31 113 GLY B N 1
ATOM 2165 C CA . GLY B 1 113 ? 5.277 -4.738 -12.438 1 98.31 113 GLY B CA 1
ATOM 2166 C C . GLY B 1 113 ? 5.57 -4.895 -13.914 1 98.31 113 GLY B C 1
ATOM 2167 O O . GLY B 1 113 ? 4.859 -4.344 -14.758 1 98.31 113 GLY B O 1
ATOM 2168 N N . ALA B 1 114 ? 6.625 -5.629 -14.211 1 97.88 114 ALA B N 1
ATOM 2169 C CA . ALA B 1 114 ? 7.023 -5.863 -15.594 1 97.88 114 ALA B CA 1
ATOM 2170 C C . ALA B 1 114 ? 6.332 -7.098 -16.156 1 97.88 114 ALA B C 1
ATOM 2172 O O . ALA B 1 114 ? 6.859 -8.211 -16.078 1 97.88 114 ALA B O 1
ATOM 2173 N N . PHE B 1 115 ? 5.16 -6.902 -16.719 1 98.62 115 PHE B N 1
ATOM 2174 C CA . PHE B 1 115 ? 4.406 -7.988 -17.344 1 98.62 115 PHE B CA 1
ATOM 2175 C C . PHE B 1 115 ? 3.537 -7.457 -18.469 1 98.62 115 PHE B C 1
ATOM 2177 O O . PHE B 1 115 ? 3.195 -6.273 -18.5 1 98.62 115 PHE B O 1
ATOM 2184 N N . ASP B 1 116 ? 3.25 -8.305 -19.438 1 98.62 116 ASP B N 1
ATOM 2185 C CA . ASP B 1 116 ? 2.252 -8.047 -20.469 1 98.62 116 ASP B CA 1
ATOM 2186 C C . ASP B 1 116 ? 0.844 -8.344 -19.953 1 98.62 116 ASP B C 1
ATOM 2188 O O . ASP B 1 116 ? 0.448 -9.508 -19.844 1 98.62 116 ASP B O 1
ATOM 2192 N N . GLU B 1 117 ? 0.089 -7.312 -19.703 1 98.69 117 GLU B N 1
ATOM 2193 C CA . GLU B 1 117 ? -1.208 -7.461 -19.047 1 98.69 117 GLU B CA 1
ATOM 2194 C C . GLU B 1 117 ? -2.156 -8.312 -19.891 1 98.69 117 GLU B C 1
ATOM 2196 O O . GLU B 1 117 ? -2.898 -9.141 -19.359 1 98.69 117 GLU B O 1
ATOM 2201 N N . ASP B 1 118 ? -2.164 -8.094 -21.203 1 98.56 118 ASP B N 1
ATOM 2202 C CA . ASP B 1 118 ? -3.057 -8.852 -22.062 1 98.56 118 ASP B CA 1
ATOM 2203 C C . ASP B 1 118 ? -2.738 -10.344 -22.016 1 98.56 118 ASP B C 1
ATOM 2205 O O . ASP B 1 118 ? -3.646 -11.18 -21.984 1 98.56 118 ASP B O 1
ATOM 2209 N N . GLU B 1 119 ? -1.49 -10.68 -21.969 1 98.69 119 GLU B N 1
ATOM 2210 C CA . GLU B 1 119 ? -1.094 -12.078 -21.875 1 98.69 119 GLU B CA 1
ATOM 2211 C C . GLU B 1 119 ? -1.497 -12.688 -20.531 1 98.69 119 GLU B C 1
ATOM 2213 O O . GLU B 1 119 ? -1.975 -13.82 -20.484 1 98.69 119 GLU B O 1
ATOM 2218 N N . VAL B 1 120 ? -1.331 -11.906 -19.453 1 98.94 120 VAL B N 1
ATOM 2219 C CA . VAL B 1 120 ? -1.723 -12.391 -18.141 1 98.94 120 VAL B CA 1
ATOM 2220 C C . VAL B 1 120 ? -3.232 -12.617 -18.094 1 98.94 120 VAL B C 1
ATOM 2222 O O . VAL B 1 120 ? -3.695 -13.641 -17.594 1 98.94 120 VAL B O 1
ATOM 2225 N N . LYS B 1 121 ? -4.02 -11.656 -18.656 1 98.88 121 LYS B N 1
ATOM 2226 C CA . LYS B 1 121 ? -5.473 -11.781 -18.672 1 98.88 121 LYS B CA 1
ATOM 2227 C C . LYS B 1 121 ? -5.914 -13.031 -19.438 1 98.88 121 LYS B C 1
ATOM 2229 O O . LYS B 1 121 ? -6.801 -13.758 -18.984 1 98.88 121 LYS B O 1
ATOM 2234 N N . LYS B 1 122 ? -5.258 -13.219 -20.516 1 98.56 122 LYS B N 1
ATOM 2235 C CA . LYS B 1 122 ? -5.586 -14.398 -21.328 1 98.56 122 LYS B CA 1
ATOM 2236 C C . LYS B 1 122 ? -5.277 -15.688 -20.562 1 98.56 122 LYS B C 1
ATOM 2238 O O . LYS B 1 122 ? -6.125 -16.578 -20.484 1 98.56 122 LYS B O 1
ATOM 2243 N N . LEU B 1 123 ? -4.133 -15.781 -19.984 1 98.62 123 LEU B N 1
ATOM 2244 C CA . LEU B 1 123 ? -3.668 -16.984 -19.312 1 98.62 123 LEU B CA 1
ATOM 2245 C C . LEU B 1 123 ? -4.551 -17.312 -18.109 1 98.62 123 LEU B C 1
ATOM 2247 O O . LEU B 1 123 ? -4.855 -18.484 -17.859 1 98.62 123 LEU B O 1
ATOM 2251 N N . LEU B 1 124 ? -4.996 -16.25 -17.406 1 98.88 124 LEU B N 1
ATOM 2252 C CA . LEU B 1 124 ? -5.723 -16.469 -16.172 1 98.88 124 LEU B CA 1
ATOM 2253 C C . LEU B 1 124 ? -7.223 -16.25 -16.359 1 98.88 124 LEU B C 1
ATOM 2255 O O . LEU B 1 124 ? -7.984 -16.25 -15.398 1 98.88 124 LEU B O 1
ATOM 2259 N N . LYS B 1 125 ? -7.633 -16.016 -17.578 1 98.81 125 LYS B N 1
ATOM 2260 C CA . LYS B 1 125 ? -9.031 -15.859 -17.953 1 98.81 125 LYS B CA 1
ATOM 2261 C C . LYS B 1 125 ? -9.664 -14.672 -17.234 1 98.81 125 LYS B C 1
ATOM 2263 O O . LYS B 1 125 ? -10.781 -14.781 -16.719 1 98.81 125 LYS B O 1
ATOM 2268 N N . ILE B 1 126 ? -8.922 -13.641 -17.125 1 98.88 126 ILE B N 1
ATOM 2269 C CA . ILE B 1 126 ? -9.414 -12.398 -16.547 1 98.88 126 ILE B CA 1
ATOM 2270 C C . ILE B 1 126 ? -10.188 -11.602 -17.594 1 98.88 126 ILE B C 1
ATOM 2272 O O . ILE B 1 126 ? -9.727 -11.438 -18.719 1 98.88 126 ILE B O 1
ATOM 2276 N N . PRO B 1 127 ? -11.391 -11.102 -17.219 1 98.69 127 PRO B N 1
ATOM 2277 C CA . PRO B 1 127 ? -12.141 -10.281 -18.172 1 98.69 127 PRO B CA 1
ATOM 2278 C C . PRO B 1 127 ? -11.352 -9.078 -18.672 1 98.69 127 PRO B C 1
ATOM 2280 O O . PRO B 1 127 ? -10.617 -8.453 -17.891 1 98.69 127 PRO B O 1
ATOM 2283 N N . GLN B 1 128 ? -11.547 -8.688 -19.891 1 98 128 GLN B N 1
ATOM 2284 C CA . GLN B 1 128 ? -10.758 -7.648 -20.531 1 98 128 GLN B CA 1
ATOM 2285 C C . GLN B 1 128 ? -11.023 -6.281 -19.906 1 98 128 GLN B C 1
ATOM 2287 O O . GLN B 1 128 ? -10.172 -5.398 -19.953 1 98 128 GLN B O 1
ATOM 2292 N N . ASP B 1 129 ? -12.148 -6.148 -19.281 1 98.38 129 ASP B N 1
ATOM 2293 C CA . ASP B 1 129 ? -12.508 -4.852 -18.719 1 98.38 129 ASP B CA 1
ATOM 2294 C C . ASP B 1 129 ? -11.953 -4.691 -17.312 1 98.38 129 ASP B C 1
ATOM 2296 O O . ASP B 1 129 ? -12.141 -3.646 -16.688 1 98.38 129 ASP B O 1
ATOM 2300 N N . LYS B 1 130 ? -11.289 -5.695 -16.812 1 98.81 130 LYS B N 1
ATOM 2301 C CA . LYS B 1 130 ? -10.617 -5.605 -15.523 1 98.81 130 LYS B CA 1
ATOM 2302 C C . LYS B 1 130 ? -9.148 -5.227 -15.688 1 98.81 130 LYS B C 1
ATOM 2304 O O . LYS B 1 130 ? -8.617 -5.262 -16.797 1 98.81 130 LYS B O 1
ATOM 2309 N N . LYS B 1 131 ? -8.578 -4.801 -14.68 1 98.81 131 LYS B N 1
ATOM 2310 C CA . LYS B 1 131 ? -7.18 -4.391 -14.656 1 98.81 131 LYS B CA 1
ATOM 2311 C C . LYS B 1 131 ? -6.352 -5.305 -13.75 1 98.81 131 LYS B C 1
ATOM 2313 O O . LYS B 1 131 ? -6.742 -5.578 -12.617 1 98.81 131 LYS B O 1
ATOM 2318 N N . VAL B 1 132 ? -5.324 -5.859 -14.258 1 98.94 132 VAL B N 1
ATOM 2319 C CA . VAL B 1 132 ? -4.301 -6.473 -13.414 1 98.94 132 VAL B CA 1
ATOM 2320 C C . VAL B 1 132 ? -3.363 -5.398 -12.867 1 98.94 132 VAL B C 1
ATOM 2322 O O . VAL B 1 132 ? -2.527 -4.867 -13.609 1 98.94 132 VAL B O 1
ATOM 2325 N N . VAL B 1 133 ? -3.408 -5.121 -11.641 1 98.81 133 VAL B N 1
ATOM 2326 C CA . VAL B 1 133 ? -2.664 -4.004 -11.07 1 98.81 133 VAL B CA 1
ATOM 2327 C C . VAL B 1 133 ? -1.213 -4.414 -10.828 1 98.81 133 VAL B C 1
ATOM 2329 O O . VAL B 1 133 ? -0.291 -3.635 -11.086 1 98.81 133 VAL B O 1
ATOM 2332 N N . ALA B 1 134 ? -1 -5.637 -10.328 1 98.81 134 ALA B N 1
ATOM 2333 C CA . ALA B 1 134 ? 0.335 -6.168 -10.07 1 98.81 134 ALA B CA 1
ATOM 2334 C C . ALA B 1 134 ? 0.296 -7.684 -9.891 1 98.81 134 ALA B C 1
ATOM 2336 O O . ALA B 1 134 ? -0.768 -8.258 -9.648 1 98.81 134 ALA B O 1
ATOM 2337 N N . LEU B 1 135 ? 1.377 -8.281 -10.102 1 98.94 135 LEU B N 1
ATOM 2338 C CA . LEU B 1 135 ? 1.637 -9.641 -9.641 1 98.94 135 LEU B CA 1
ATOM 2339 C C . LEU B 1 135 ? 2.584 -9.641 -8.445 1 98.94 135 LEU B C 1
ATOM 2341 O O . LEU B 1 135 ? 3.373 -8.703 -8.273 1 98.94 135 LEU B O 1
ATOM 2345 N N . LEU B 1 136 ? 2.451 -10.641 -7.637 1 99 136 LEU B N 1
ATOM 2346 C CA . LEU B 1 136 ? 3.289 -10.812 -6.453 1 99 136 LEU B CA 1
ATOM 2347 C C . LEU B 1 136 ? 3.75 -12.258 -6.32 1 99 136 LEU B C 1
ATOM 2349 O O . LEU B 1 136 ? 2.928 -13.172 -6.254 1 99 136 LEU B O 1
ATOM 2353 N N . THR B 1 137 ? 5.055 -12.5 -6.305 1 98.94 137 THR B N 1
ATOM 2354 C CA . THR B 1 137 ? 5.551 -13.844 -6.031 1 98.94 137 THR B CA 1
ATOM 2355 C C . THR B 1 137 ? 5.633 -14.094 -4.527 1 98.94 137 THR B C 1
ATOM 2357 O O . THR B 1 137 ? 5.941 -13.18 -3.758 1 98.94 137 THR B O 1
ATOM 2360 N N . VAL B 1 138 ? 5.355 -15.297 -4.141 1 98.94 138 VAL B N 1
ATOM 2361 C CA . VAL B 1 138 ? 5.461 -15.711 -2.746 1 98.94 138 VAL B CA 1
ATOM 2362 C C . VAL B 1 138 ? 6.156 -17.062 -2.656 1 98.94 138 VAL B C 1
ATOM 2364 O O . VAL B 1 138 ? 5.824 -17.984 -3.404 1 98.94 138 VAL B O 1
ATOM 2367 N N . GLY B 1 139 ? 7.09 -17.203 -1.763 1 98.94 139 GLY B N 1
ATOM 2368 C CA . GLY B 1 139 ? 7.777 -18.469 -1.558 1 98.94 139 GLY B CA 1
ATOM 2369 C C . GLY B 1 139 ? 8.711 -18.453 -0.365 1 98.94 139 GLY B C 1
ATOM 2370 O O . GLY B 1 139 ? 8.758 -17.469 0.385 1 98.94 139 GLY B O 1
ATOM 2371 N N . ILE B 1 140 ? 9.367 -19.578 -0.162 1 98.88 140 ILE B N 1
ATOM 2372 C CA . ILE B 1 140 ? 10.398 -19.672 0.859 1 98.88 140 ILE B CA 1
ATOM 2373 C C . ILE B 1 140 ? 11.711 -19.109 0.314 1 98.88 140 ILE B C 1
ATOM 2375 O O . ILE B 1 140 ? 12.234 -19.594 -0.688 1 98.88 140 ILE B O 1
ATOM 2379 N N . PRO B 1 141 ? 12.195 -18.078 0.958 1 98.81 141 PRO B N 1
ATOM 2380 C CA . PRO B 1 141 ? 13.398 -17.438 0.418 1 98.81 141 PRO B CA 1
ATOM 2381 C C . PRO B 1 141 ? 14.609 -18.359 0.399 1 98.81 141 PRO B C 1
ATOM 2383 O O . PRO B 1 141 ? 14.805 -19.141 1.334 1 98.81 141 PRO B O 1
ATOM 2386 N N . ALA B 1 142 ? 15.391 -18.281 -0.663 1 98.75 142 ALA B N 1
ATOM 2387 C CA . ALA B 1 142 ? 16.672 -18.969 -0.768 1 98.75 142 ALA B CA 1
ATOM 2388 C C . ALA B 1 142 ? 17.812 -17.969 -0.958 1 98.75 142 ALA B C 1
ATOM 2390 O O . ALA B 1 142 ? 18.812 -18.266 -1.617 1 98.75 142 ALA B O 1
ATOM 2391 N N . GLU B 1 143 ? 17.609 -16.703 -0.613 1 98.62 143 GLU B N 1
ATOM 2392 C CA . GLU B 1 143 ? 18.578 -15.617 -0.6 1 98.62 143 GLU B CA 1
ATOM 2393 C C . GLU B 1 143 ? 18.328 -14.664 0.566 1 98.62 143 GLU B C 1
ATOM 2395 O O . GLU B 1 143 ? 17.312 -14.766 1.251 1 98.62 143 GLU B O 1
ATOM 2400 N N . SER B 1 144 ? 19.266 -13.852 0.878 1 98.31 144 SER B N 1
ATOM 2401 C CA . SER B 1 144 ? 19.172 -12.781 1.862 1 98.31 144 SER B CA 1
ATOM 2402 C C . SER B 1 144 ? 19.859 -11.516 1.357 1 98.31 144 SER B C 1
ATOM 2404 O O . SER B 1 144 ? 20.938 -11.148 1.83 1 98.31 144 SER B O 1
ATOM 2406 N N . PRO B 1 145 ? 19.203 -10.914 0.372 1 98.56 145 PRO B N 1
ATOM 2407 C CA . PRO B 1 145 ? 19.859 -9.742 -0.212 1 98.56 145 PRO B CA 1
ATOM 2408 C C . PRO B 1 145 ? 20.016 -8.602 0.784 1 98.56 145 PRO B C 1
ATOM 2410 O O . PRO B 1 145 ? 19.25 -8.508 1.751 1 98.56 145 PRO B O 1
ATOM 2413 N N . ALA B 1 146 ? 20.938 -7.742 0.542 1 98.25 146 ALA B N 1
ATOM 2414 C CA . ALA B 1 146 ? 21.125 -6.539 1.352 1 98.25 146 ALA B CA 1
ATOM 2415 C C . ALA B 1 146 ? 20.031 -5.516 1.079 1 98.25 146 ALA B C 1
ATOM 2417 O O . ALA B 1 146 ? 19.359 -5.578 0.048 1 98.25 146 ALA B O 1
ATOM 2418 N N . ALA B 1 147 ? 19.891 -4.625 2.016 1 98.06 147 ALA B N 1
ATOM 2419 C CA . ALA B 1 147 ? 18.953 -3.518 1.813 1 98.06 147 ALA B CA 1
ATOM 2420 C C . ALA B 1 147 ? 19.391 -2.637 0.647 1 98.06 147 ALA B C 1
ATOM 2422 O O . ALA B 1 147 ? 20.578 -2.367 0.481 1 98.06 147 ALA B O 1
ATOM 2423 N N . ARG B 1 148 ? 18.453 -2.205 -0.15 1 98.19 148 ARG B N 1
ATOM 2424 C CA . ARG B 1 148 ? 18.75 -1.244 -1.209 1 98.19 148 ARG B CA 1
ATOM 2425 C C . ARG B 1 148 ? 18.891 0.165 -0.644 1 98.19 148 ARG B C 1
ATOM 2427 O O . ARG B 1 148 ? 18.297 0.492 0.383 1 98.19 148 ARG B O 1
ATOM 2434 N N . PRO B 1 149 ? 19.672 0.972 -1.299 1 98.44 149 PRO B N 1
ATOM 24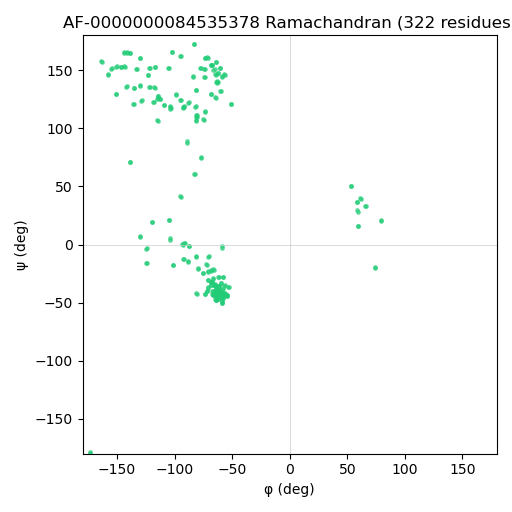35 C CA . PRO B 1 149 ? 19.781 2.35 -0.811 1 98.44 149 PRO B CA 1
ATOM 2436 C C . PRO B 1 149 ? 18.453 3.1 -0.853 1 98.44 149 PRO B C 1
ATOM 2438 O O . PRO B 1 149 ? 17.641 2.867 -1.745 1 98.44 149 PRO B O 1
ATOM 2441 N N . ARG B 1 150 ? 18.281 4 0.089 1 98.75 150 ARG B N 1
ATOM 2442 C CA . ARG B 1 150 ? 17.125 4.887 0.158 1 98.75 150 ARG B CA 1
ATOM 2443 C C . ARG B 1 150 ? 17.562 6.352 0.161 1 98.75 150 ARG B C 1
ATOM 2445 O O . ARG B 1 150 ? 18.594 6.699 0.729 1 98.75 150 ARG B O 1
ATOM 2452 N N . LYS B 1 151 ? 16.75 7.125 -0.452 1 98.81 151 LYS B N 1
ATOM 2453 C CA . LYS B 1 151 ? 16.906 8.57 -0.295 1 98.81 151 LYS B CA 1
ATOM 2454 C C . LYS B 1 151 ? 16.75 8.984 1.166 1 98.81 151 LYS B C 1
ATOM 2456 O O . LYS B 1 151 ? 16.047 8.328 1.933 1 98.81 151 LYS B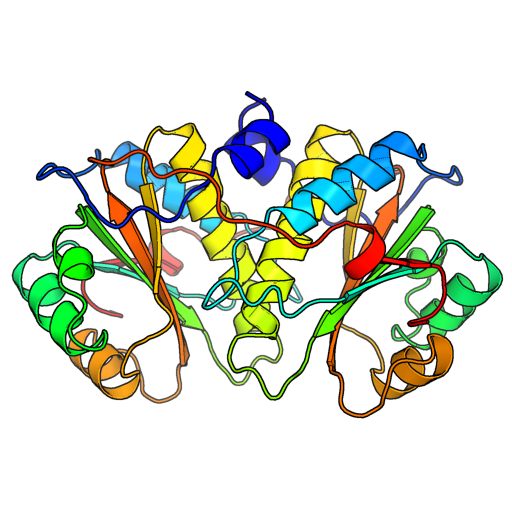 O 1
ATOM 2461 N N . SER B 1 152 ? 17.422 10.094 1.547 1 98.62 152 SER B N 1
ATOM 2462 C CA . SER B 1 152 ? 17.297 10.586 2.916 1 98.62 152 SER B CA 1
ATOM 2463 C C . SER B 1 152 ? 15.922 11.188 3.166 1 98.62 152 SER B C 1
ATOM 2465 O O . SER B 1 152 ? 15.203 11.539 2.223 1 98.62 152 SER B O 1
ATOM 2467 N N . LEU B 1 153 ? 15.531 11.312 4.395 1 98.44 153 LEU B N 1
ATOM 2468 C CA . LEU B 1 153 ? 14.266 11.953 4.73 1 98.44 153 LEU B CA 1
ATOM 2469 C C . LEU B 1 153 ? 14.219 13.383 4.203 1 98.44 153 LEU B C 1
ATOM 2471 O O . LEU B 1 153 ? 13.18 13.844 3.729 1 98.44 153 LEU B O 1
ATOM 2475 N N . GLU B 1 154 ? 15.352 14.086 4.281 1 98 154 GLU B N 1
ATOM 2476 C CA . GLU B 1 154 ? 15.43 15.477 3.834 1 98 154 GLU B CA 1
ATOM 2477 C C . GLU B 1 154 ? 15.133 15.594 2.342 1 98 154 GLU B C 1
ATOM 2479 O O . GLU B 1 154 ? 14.602 16.609 1.891 1 98 154 GLU B O 1
ATOM 2484 N N . GLU B 1 155 ? 15.406 14.547 1.578 1 98.5 155 GLU B N 1
ATOM 2485 C CA . GLU B 1 155 ? 15.203 14.547 0.132 1 98.5 155 GLU B CA 1
ATOM 2486 C C . GLU B 1 155 ? 13.742 14.32 -0.221 1 98.5 155 G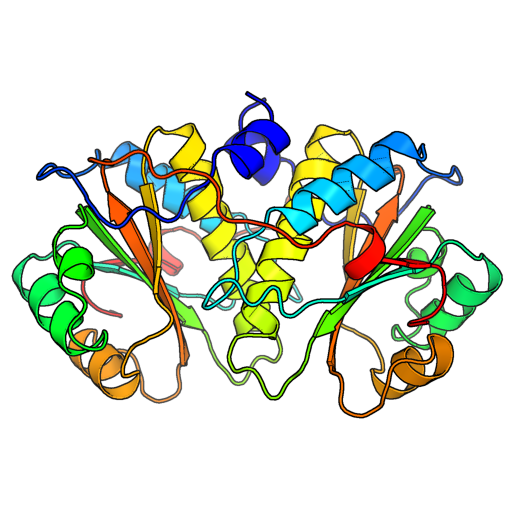LU B C 1
ATOM 2488 O O . GLU B 1 155 ? 13.281 14.734 -1.286 1 98.5 155 GLU B O 1
ATOM 2493 N N . ILE B 1 156 ? 12.969 13.703 0.782 1 98.81 156 ILE B N 1
ATOM 2494 C CA . ILE B 1 156 ? 11.68 13.227 0.317 1 98.81 156 ILE B CA 1
ATOM 2495 C C . ILE B 1 156 ? 10.562 13.836 1.164 1 98.81 156 ILE B C 1
ATOM 2497 O O . ILE B 1 156 ? 9.383 13.617 0.899 1 98.81 156 ILE B O 1
ATOM 2501 N N . VAL B 1 157 ? 10.922 14.609 2.176 1 98.81 157 VAL B N 1
ATOM 2502 C CA . VAL B 1 157 ? 9.914 15.18 3.064 1 98.81 157 VAL B CA 1
ATOM 2503 C C . VAL B 1 157 ? 10.031 16.703 3.07 1 98.81 157 VAL B C 1
ATOM 2505 O O . VAL B 1 157 ? 11.133 17.25 3.105 1 98.81 157 VAL B O 1
ATOM 2508 N N . ALA B 1 158 ? 8.953 17.375 2.988 1 98.75 158 ALA B N 1
ATOM 2509 C CA . ALA B 1 158 ? 8.82 18.812 3.193 1 98.75 158 ALA B CA 1
ATOM 2510 C C . ALA B 1 158 ? 7.68 19.125 4.156 1 98.75 158 ALA B C 1
ATOM 2512 O O . ALA B 1 158 ? 6.82 18.281 4.41 1 98.75 158 ALA B O 1
ATOM 2513 N N . TYR B 1 159 ? 7.711 20.312 4.723 1 98.38 159 TYR B N 1
ATOM 2514 C CA . TYR B 1 159 ? 6.703 20.688 5.715 1 98.38 159 TYR B CA 1
ATOM 2515 C C . TYR B 1 159 ? 5.883 21.875 5.246 1 98.38 159 TYR B C 1
ATOM 2517 O O . TYR B 1 159 ? 6.441 22.891 4.809 1 98.38 159 TYR B O 1
ATOM 2525 N N . ASP B 1 160 ? 4.605 21.703 5.176 1 98.31 160 ASP B N 1
ATOM 2526 C CA . ASP B 1 160 ? 3.559 22.703 4.953 1 98.31 160 ASP B CA 1
ATOM 2527 C C . ASP B 1 160 ? 3.543 23.156 3.498 1 98.31 160 ASP B C 1
ATOM 2529 O O . ASP B 1 160 ? 2.518 23.625 3 1 98.31 160 ASP B O 1
ATOM 2533 N N . GLU B 1 161 ? 4.648 22.953 2.74 1 97.81 161 GLU B N 1
ATOM 2534 C CA . GLU B 1 161 ? 4.699 23.266 1.314 1 97.81 161 GLU B CA 1
ATOM 2535 C C . GLU B 1 161 ? 5.742 22.422 0.599 1 97.81 161 GLU B C 1
ATOM 2537 O O . GLU B 1 161 ? 6.68 21.922 1.227 1 97.81 161 GLU B O 1
ATOM 2542 N N . TYR B 1 162 ? 5.559 22.125 -0.74 1 96.62 162 TYR B N 1
ATOM 2543 C CA . TYR B 1 162 ? 6.395 21.266 -1.566 1 96.62 162 TYR B CA 1
ATOM 2544 C C . TYR B 1 162 ? 7.832 21.766 -1.605 1 96.62 162 TYR B C 1
ATOM 2546 O O . TYR B 1 162 ? 8.773 20.969 -1.647 1 96.62 162 TYR B O 1
ATOM 2554 N N . LYS B 1 163 ? 8.281 22.781 -1.073 1 83.19 163 LYS B N 1
ATOM 2555 C CA . LYS B 1 163 ? 9.57 23.453 -1.208 1 83.19 163 LYS B CA 1
ATOM 2556 C C . LYS B 1 163 ? 10.484 22.703 -2.17 1 83.19 163 LYS B C 1
ATOM 2558 O O . LYS B 1 163 ? 10.359 21.484 -2.332 1 83.19 163 LYS B O 1
#

Sequence (326 aa):
MGVFDIIKDRRSIRTYKDERIPKDKLEKLLEAARLAPSAANRQNWKFIVVENEEVKKQLVAACNNQPFVGTASSIIAGIGDPSQKWHQVDLAIALEHIVLEAVELGLGTCWIGAFDEDEVKKLLKIPQDKKVVALLTVGIPAESPAARPRKSLEEIVAYDEYKMGVFDIIKDRRSIRTYKDERIPKDKLEKLLEAARLAPSAANRQNWKFIVVENEEVKKQLVAACNNQPFVGTASSIIAGIGDPSQKWHQVDLAIALEHIVLEAVELGLGTCWIGAFDEDEVKKLLKIPQDKKVVALLTVGIPAESPAARPRKSLEEIVAYDEYK

InterPro domains:
  IPR000415 Nitroreductase-like [G3DSA:3.40.109.10] (3-163)
  IPR000415 Nitroreductase-like [SSF55469] (1-162)
  IPR029479 Nitroreductase [PF00881] (7-69)

Secondary structure (DSSP, 8-state):
--HHHHHHH--B---B-SSPPPHHHHHHHHHHHHT---GGG----EEEEE--HHHHHHHHHHTTT-GGGGGSSEEEEEEE-TTSTTHHHHHHHHHHHHHHHHHHTT-EEEEE--S-HHHHHHHHT--TTSEEEEEEEEE-BS--PPPPP---HHHHEEESS--/--HHHHHHH--B---B-SSPPPHHHHHHHHHHHHT---GGG----EEEEE--HHHHHHHHHHTTT-GGGGGSSEEEEEEE-TTSTTHHHHHHHHHHHHHHHHHHTT-EEEEE--S-HHHHHHHHT--TTSEEEEEEEEE-BS--PPPPP---HHHHEEESS--

Solvent-accessible surface area (backbone atoms only — not comparable to full-atom values): 17097 Å² total; per-residue (Å²): 111,49,54,61,55,41,51,70,66,58,59,78,44,70,42,44,35,98,46,72,64,56,66,70,59,54,49,51,30,52,50,40,26,55,59,41,70,34,76,93,65,60,63,57,52,36,35,30,40,32,61,52,65,69,60,35,51,54,45,16,59,28,31,73,57,39,66,47,64,42,45,28,34,30,37,38,36,36,30,22,48,65,87,43,88,54,24,52,37,31,42,26,36,16,52,42,36,26,51,47,36,28,45,75,72,65,34,27,30,30,84,43,77,63,53,45,62,68,54,47,27,61,74,25,60,41,63,84,80,46,35,76,71,37,37,34,34,32,22,34,54,62,69,80,78,76,85,75,90,64,76,54,66,78,80,31,47,32,65,57,30,49,119,111,49,54,62,56,39,52,69,65,57,60,80,44,69,42,43,35,97,45,72,64,57,66,70,58,53,48,51,30,52,51,39,26,55,59,41,73,34,75,92,64,60,63,56,52,36,35,29,41,32,62,51,66,70,60,35,51,54,44,15,58,30,30,72,57,40,66,49,62,42,46,29,33,29,36,37,36,38,29,21,48,63,86,42,89,53,26,52,38,30,42,27,37,15,51,43,36,26,50,50,37,28,46,75,72,64,33,27,29,30,85,43,78,63,54,44,62,69,53,47,27,60,74,26,59,40,63,85,80,46,35,76,71,38,37,33,34,33,21,35,54,63,68,80,78,76,85,75,91,64,77,55,65,80,78,32,47,31,65,56,31,48,121

pLDDT: mean 98.31, std 1.77, range [83.19, 99.0]

Foldseek 3Di:
DDLVVLVQQADAFLAFDQDADDPVLVVVLQVLLVPFDDDVNPLFWDKDKAQDLVLQCQQCVQLVNSPSSSSFNIKIWIKGQVVDPCSLVSSVRSNVSSRSSCSVVQKHKHKRPRGNFVSVCVSRVPDPRMDGNTMMGIHHGPDRDDDDDDDDCVVPDDPPDPD/DDLVVLVQQADAFLAFDQDADDPVLVVVLQVLLVPFDDDVNPLFWDKDKAQDLVLQCQQCVQLVNSPSSSRFNIKIWIKGQVVDPCSLVSSVRSNVSSRSSCSVVQKHKHKRPRGNFVSNCVSVVNDPRMDGNTMMGIHHGPDRDDDDDDDDCVVPDDPPDPD